Protein AF-A0A2E2XHH8-F1 (afdb_monomer_lite)

pLDDT: mean 89.11, std 12.29, range [41.0, 98.38]

Radius of gyration: 28.77 Å; chains: 1; bounding box: 87×101×45 Å

Sequence (244 aa):
MSAKIARWKFVAASILALFIQGCATPPPPPVTEDQLQTYTLDYIHQAIHADKLSSICMNLSHQNTMSSENLYQQWLNSEWDIVIGADSYYRASLSDKTLSFDGQLLAMDALRLYADEIEKANAKYSYLARVKTSPERICLRKMEELLSHTPSNPEIREKLRQQATRHVEPPAKGARIPSLAGNFTINAVSGRSHYKVEQSARDMACSSPKLITFKNQWPTEVYGAFCDTEHRLISCEWGNCKKL

Foldseek 3Di:
DDDDDDDDDDDDDDPDDPPPPPPPDDPPDDDDPVNLLVLLLVLLLLLLLLLLLLVLQLVQDVVSVVLSVVLSVVLLVVCVLLNLLSLLVVCVVCVVQWDDDPNAIAHLVFLVSSLVSNVVSCVVRVCLNVDPPPSNVVSSVVSCVSSVPRDPDVNSSVNSSVSSVVRPDRDDRSDRPNVNSDDFDWQDPDEPLVVVVVVVLPPDPDNDWDKIWGDDDPQWTWIWTDDPVDIWIWIHGNNRIDTD

Structure (mmCIF, N/CA/C/O backbone):
data_AF-A0A2E2XHH8-F1
#
_entry.id   AF-A0A2E2XHH8-F1
#
loop_
_atom_site.group_PDB
_atom_site.id
_atom_site.type_symbol
_atom_site.label_atom_id
_atom_site.label_alt_id
_atom_site.label_comp_id
_atom_site.label_asym_id
_atom_site.label_entity_id
_atom_site.label_seq_id
_atom_site.pdbx_PDB_ins_code
_atom_site.Cartn_x
_atom_site.Cartn_y
_atom_site.Cartn_z
_atom_site.occupancy
_atom_site.B_iso_or_equiv
_atom_site.auth_seq_id
_atom_site.auth_comp_id
_atom_site.auth_asym_id
_atom_site.auth_atom_id
_atom_site.pdbx_PDB_model_num
ATOM 1 N N . MET A 1 1 ? 60.485 77.002 -22.197 1.00 43.81 1 MET A N 1
ATOM 2 C CA . MET A 1 1 ? 59.517 77.854 -22.925 1.00 43.81 1 MET A CA 1
ATOM 3 C C . MET A 1 1 ? 58.457 76.969 -23.556 1.00 43.81 1 MET A C 1
ATOM 5 O O . MET A 1 1 ? 58.782 75.862 -23.957 1.00 43.81 1 MET A O 1
ATOM 9 N N . SER A 1 2 ? 57.239 77.500 -23.649 1.00 41.00 2 SER A N 1
ATOM 10 C CA . SER A 1 2 ? 56.038 76.938 -24.287 1.00 41.00 2 SER A CA 1
ATOM 11 C C . SER A 1 2 ? 55.198 75.950 -23.478 1.00 41.00 2 SER A C 1
ATOM 13 O O . SER A 1 2 ? 55.376 74.737 -23.492 1.00 41.00 2 SER A O 1
ATOM 15 N N . ALA A 1 3 ? 54.202 76.559 -22.835 1.00 46.97 3 ALA A N 1
ATOM 16 C CA . ALA A 1 3 ? 52.950 75.976 -22.392 1.00 46.97 3 ALA A CA 1
ATOM 17 C C . ALA A 1 3 ? 52.132 75.405 -23.567 1.00 46.97 3 ALA A C 1
ATOM 19 O O . ALA A 1 3 ? 52.156 75.952 -24.671 1.00 46.97 3 ALA A O 1
ATOM 20 N N . LYS A 1 4 ? 51.296 74.399 -23.282 1.00 47.97 4 LYS A N 1
ATOM 21 C CA . LYS A 1 4 ? 50.023 74.202 -23.986 1.00 47.97 4 LYS A CA 1
ATOM 22 C C . LYS A 1 4 ? 48.900 73.926 -22.992 1.00 47.97 4 LYS A C 1
ATOM 24 O O . LYS A 1 4 ? 48.936 72.996 -22.197 1.00 47.97 4 LYS A O 1
ATOM 29 N N . ILE A 1 5 ? 47.925 74.816 -23.083 1.00 57.19 5 ILE A N 1
ATOM 30 C CA . ILE A 1 5 ? 46.583 74.800 -22.515 1.00 57.19 5 ILE A CA 1
ATOM 31 C C . ILE A 1 5 ? 45.784 73.657 -23.149 1.00 57.19 5 ILE A C 1
ATOM 33 O O . ILE A 1 5 ? 45.840 73.510 -24.366 1.00 57.19 5 ILE A O 1
ATOM 37 N N . ALA A 1 6 ? 44.956 72.958 -22.369 1.00 52.00 6 ALA A N 1
ATOM 38 C CA . ALA A 1 6 ? 43.621 72.546 -22.818 1.00 52.00 6 ALA A CA 1
ATOM 39 C C . ALA A 1 6 ? 42.755 72.103 -21.629 1.00 52.00 6 ALA A C 1
ATOM 41 O O . ALA A 1 6 ? 42.874 70.998 -21.108 1.00 52.00 6 ALA A O 1
ATOM 42 N N . ARG A 1 7 ? 41.848 72.999 -21.228 1.00 53.03 7 ARG A N 1
ATOM 43 C CA . ARG A 1 7 ? 40.594 72.667 -20.539 1.00 53.03 7 ARG A CA 1
ATOM 44 C C . ARG A 1 7 ? 39.848 71.603 -21.356 1.00 53.03 7 ARG A C 1
ATOM 46 O O . ARG A 1 7 ? 39.764 71.792 -22.563 1.00 53.03 7 ARG A O 1
ATOM 53 N N . TRP A 1 8 ? 39.192 70.630 -20.715 1.00 49.31 8 TRP A N 1
ATOM 54 C CA . TRP A 1 8 ? 37.780 70.297 -20.980 1.00 49.31 8 TRP A CA 1
ATOM 55 C C . TRP A 1 8 ? 37.216 69.228 -20.023 1.00 49.31 8 TRP A C 1
ATOM 57 O O . TRP A 1 8 ? 37.702 68.111 -19.948 1.00 49.31 8 TRP A O 1
ATOM 67 N N . LYS A 1 9 ? 36.112 69.631 -19.380 1.00 46.34 9 LYS A N 1
ATOM 68 C CA . LYS A 1 9 ? 34.881 68.872 -19.106 1.00 46.34 9 LYS A CA 1
ATOM 69 C C . LYS A 1 9 ? 34.910 67.735 -18.075 1.00 46.34 9 LYS A C 1
ATOM 71 O O . LYS A 1 9 ? 35.113 66.565 -18.365 1.00 46.34 9 LYS A O 1
ATOM 76 N N . PHE A 1 10 ? 34.529 68.162 -16.871 1.00 53.44 10 PHE A N 1
ATOM 77 C CA . PHE A 1 10 ? 33.611 67.487 -15.955 1.00 53.44 10 PHE A CA 1
ATOM 78 C C . PHE A 1 10 ? 32.491 66.674 -16.640 1.00 53.44 10 PHE A C 1
ATOM 80 O O . PHE A 1 10 ? 31.991 67.054 -17.698 1.00 53.44 10 PHE A O 1
ATOM 87 N N . VAL A 1 11 ? 32.004 65.694 -15.868 1.00 53.88 11 VAL A N 1
ATOM 88 C CA . VAL A 1 11 ? 30.738 64.941 -15.980 1.00 53.88 11 VAL A CA 1
ATOM 89 C C . VAL A 1 11 ? 30.786 63.685 -16.859 1.00 53.88 11 VAL A C 1
ATOM 91 O O . VAL A 1 11 ? 30.415 63.733 -18.022 1.00 53.88 11 VAL A O 1
ATOM 94 N N . ALA A 1 12 ? 31.155 62.543 -16.266 1.00 52.97 12 ALA A N 1
ATOM 95 C CA . ALA A 1 12 ? 30.628 61.211 -16.618 1.00 52.97 12 ALA A CA 1
ATOM 96 C C . ALA A 1 12 ? 31.210 60.141 -15.672 1.00 52.97 12 ALA A C 1
ATOM 98 O O . ALA A 1 12 ? 32.019 59.317 -16.081 1.00 52.97 12 ALA A O 1
ATOM 99 N N . ALA A 1 13 ? 30.856 60.155 -14.385 1.00 52.19 13 ALA A N 1
ATOM 100 C CA . ALA A 1 13 ? 31.302 59.099 -13.468 1.00 52.19 13 ALA A CA 1
ATOM 101 C C . ALA A 1 13 ? 30.276 58.824 -12.359 1.00 52.19 13 ALA A C 1
ATOM 103 O O . ALA A 1 13 ? 30.602 58.959 -11.188 1.00 52.19 13 ALA A O 1
ATOM 104 N N . SER A 1 14 ? 29.013 58.512 -12.688 1.00 56.47 14 SER A N 1
ATOM 105 C CA . SER A 1 14 ? 28.019 58.122 -11.657 1.00 56.47 14 SER A CA 1
ATOM 106 C C . SER A 1 14 ? 26.821 57.289 -12.156 1.00 56.47 14 SER A C 1
ATOM 108 O O . SER A 1 14 ? 25.796 57.255 -11.488 1.00 56.47 14 SER A O 1
ATOM 110 N N . ILE A 1 15 ? 26.898 56.593 -13.298 1.00 56.41 15 ILE A N 1
ATOM 111 C CA . ILE A 1 15 ? 25.777 55.759 -13.787 1.00 56.41 15 ILE A CA 1
ATOM 112 C C . ILE A 1 15 ? 26.283 54.352 -14.128 1.00 56.41 15 ILE A C 1
ATOM 114 O O . ILE A 1 15 ? 26.346 53.975 -15.290 1.00 56.41 15 ILE A O 1
ATOM 118 N N . LEU A 1 16 ? 26.714 53.575 -13.129 1.00 54.50 16 LEU A N 1
ATOM 119 C CA . LEU A 1 16 ? 26.981 52.138 -13.327 1.00 54.50 16 LEU A CA 1
ATOM 120 C C . LEU A 1 16 ? 26.769 51.287 -12.058 1.00 54.50 16 LEU A C 1
ATOM 122 O O . LEU A 1 16 ? 27.390 50.243 -11.906 1.00 54.50 16 LEU A O 1
ATOM 126 N N . ALA A 1 17 ? 25.907 51.728 -11.133 1.00 59.12 17 ALA A N 1
ATOM 127 C CA . ALA A 1 17 ? 25.674 51.041 -9.852 1.00 59.12 17 ALA A CA 1
ATOM 128 C C . ALA A 1 17 ? 24.196 50.694 -9.564 1.00 59.12 17 ALA A C 1
ATOM 130 O O . ALA A 1 17 ? 23.874 50.293 -8.452 1.00 59.12 17 ALA A O 1
ATOM 131 N N . LEU A 1 18 ? 23.284 50.830 -10.538 1.00 57.75 18 LEU A N 1
ATOM 132 C CA . LEU A 1 18 ? 21.832 50.670 -10.316 1.00 57.75 18 LEU A CA 1
ATOM 133 C C . LEU A 1 18 ? 21.198 49.414 -10.943 1.00 57.75 18 LEU A C 1
ATOM 135 O O . LEU A 1 18 ? 19.984 49.262 -10.878 1.00 57.75 18 LEU A O 1
ATOM 139 N N . PHE A 1 19 ? 21.986 48.481 -11.490 1.00 59.44 19 PHE A N 1
ATOM 140 C CA . PHE A 1 19 ? 21.460 47.269 -12.147 1.00 59.44 19 PHE A CA 1
ATOM 141 C C . PHE A 1 19 ? 21.848 45.949 -11.465 1.00 59.44 19 PHE A C 1
ATOM 143 O O . PHE A 1 19 ? 21.937 44.916 -12.119 1.00 59.44 19 PHE A O 1
ATOM 150 N N . ILE A 1 20 ? 22.027 45.955 -10.141 1.00 63.94 20 ILE A N 1
ATOM 151 C CA . ILE A 1 20 ? 21.995 44.719 -9.339 1.00 63.94 20 ILE A CA 1
ATOM 152 C C . ILE A 1 20 ? 20.727 44.730 -8.478 1.00 63.94 20 ILE A C 1
ATOM 154 O O . ILE A 1 20 ? 20.767 44.589 -7.261 1.00 63.94 20 ILE A O 1
ATOM 158 N N . GLN A 1 21 ? 19.567 44.924 -9.111 1.00 63.66 21 GLN A N 1
ATOM 159 C CA . GLN A 1 21 ? 18.326 44.405 -8.542 1.00 63.66 21 GLN A CA 1
ATOM 160 C C . GLN A 1 21 ? 18.300 42.916 -8.874 1.00 63.66 21 GLN A C 1
ATOM 162 O O . GLN A 1 21 ? 17.737 42.497 -9.881 1.00 63.66 21 GLN A O 1
ATOM 167 N N . GLY A 1 22 ? 19.008 42.122 -8.065 1.00 65.19 22 GLY A N 1
ATOM 168 C CA . GLY A 1 22 ? 18.843 40.676 -8.095 1.00 65.19 22 GLY A CA 1
ATOM 169 C C . GLY A 1 22 ? 17.364 40.384 -7.883 1.00 65.19 22 GLY A C 1
ATOM 170 O O . GLY A 1 22 ? 16.776 40.885 -6.925 1.00 65.19 22 GLY A O 1
ATOM 171 N N . CYS A 1 23 ? 16.751 39.645 -8.805 1.00 74.69 23 CYS A N 1
ATOM 172 C CA . CYS A 1 23 ? 15.386 39.173 -8.651 1.00 74.69 23 CYS A CA 1
ATOM 173 C C . CYS A 1 23 ? 15.325 38.322 -7.379 1.00 74.69 23 CYS A C 1
ATOM 175 O O . CYS A 1 23 ? 15.637 37.134 -7.406 1.00 74.69 23 CYS A O 1
ATOM 177 N N . ALA A 1 24 ? 14.959 38.935 -6.254 1.00 72.94 24 ALA A N 1
ATOM 178 C CA . ALA A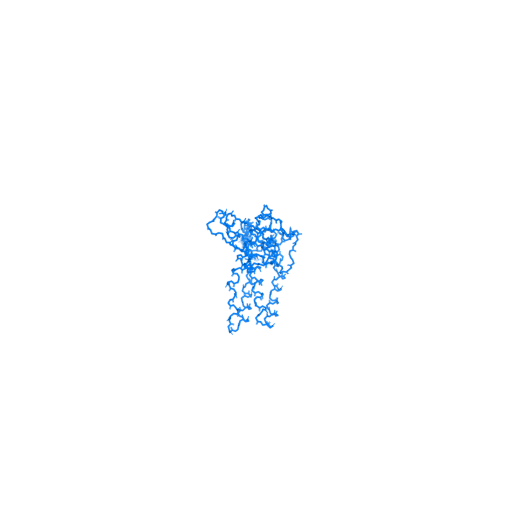 1 24 ? 14.543 38.217 -5.067 1.00 72.94 24 ALA A CA 1
ATOM 179 C C . ALA A 1 24 ? 13.200 37.582 -5.421 1.00 72.94 24 ALA A C 1
ATOM 181 O O . ALA A 1 24 ? 12.143 38.193 -5.276 1.00 72.94 24 ALA A O 1
ATOM 182 N N . THR A 1 25 ? 13.250 36.381 -5.996 1.00 75.94 25 THR A N 1
ATOM 183 C CA . THR A 1 25 ? 12.056 35.561 -6.154 1.00 75.94 25 THR A CA 1
ATOM 184 C C . THR A 1 25 ? 11.473 35.361 -4.759 1.00 75.94 25 THR A C 1
ATOM 186 O O . THR A 1 25 ? 12.218 34.929 -3.871 1.00 75.94 25 THR A O 1
ATOM 189 N N . PRO A 1 26 ? 10.195 35.711 -4.530 1.00 74.00 26 PRO A N 1
ATOM 190 C CA . PRO A 1 26 ? 9.570 35.484 -3.237 1.00 74.00 26 PRO A CA 1
ATOM 191 C C . PRO A 1 26 ? 9.720 34.002 -2.868 1.00 74.00 26 PRO A C 1
ATOM 193 O O . PRO A 1 26 ? 9.673 33.153 -3.768 1.00 74.00 26 PRO A O 1
ATOM 196 N N . PRO A 1 27 ? 9.950 33.681 -1.581 1.00 77.31 27 PRO A N 1
ATOM 197 C CA . PRO A 1 27 ? 10.051 32.292 -1.164 1.00 77.31 27 PRO A CA 1
ATOM 198 C C . PRO A 1 27 ? 8.777 31.548 -1.593 1.00 77.31 27 PRO A C 1
ATOM 200 O O . PRO A 1 27 ? 7.693 32.145 -1.578 1.00 77.31 27 PRO A O 1
ATOM 203 N N . PRO A 1 28 ? 8.894 30.277 -2.014 1.00 77.25 28 PRO A N 1
ATOM 204 C CA . PRO A 1 28 ? 7.730 29.491 -2.390 1.00 77.25 28 PRO A CA 1
ATOM 205 C C . PRO A 1 28 ? 6.720 29.457 -1.230 1.00 77.25 28 PRO A C 1
ATOM 207 O O . PRO A 1 28 ? 7.123 29.527 -0.063 1.00 77.25 28 PRO A O 1
ATOM 210 N N . PRO A 1 29 ? 5.411 29.384 -1.529 1.00 82.12 29 PRO A N 1
ATOM 211 C CA . PRO A 1 29 ? 4.401 29.268 -0.487 1.00 82.12 29 PRO A CA 1
ATOM 212 C C . PRO A 1 29 ? 4.659 28.004 0.350 1.00 82.12 29 PRO A C 1
ATOM 214 O O . PRO A 1 29 ? 5.083 26.991 -0.211 1.00 82.12 29 PRO A O 1
ATOM 217 N N . PRO A 1 30 ? 4.394 28.042 1.667 1.00 87.00 30 PRO A N 1
ATOM 218 C CA . PRO A 1 30 ? 4.626 26.896 2.535 1.00 87.00 30 PRO A CA 1
ATOM 219 C C . PRO A 1 30 ? 3.736 25.7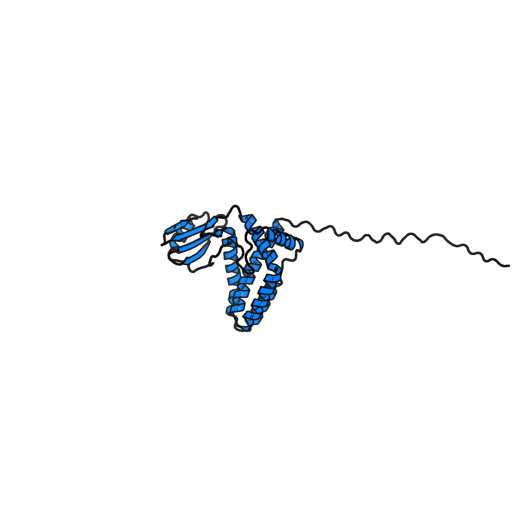17 2.133 1.00 87.00 30 PRO A C 1
ATOM 221 O O . PRO A 1 30 ? 2.583 25.902 1.735 1.00 87.00 30 PRO A O 1
ATOM 224 N N . VAL A 1 31 ? 4.249 24.497 2.299 1.00 88.69 31 VAL A N 1
ATOM 225 C CA . VAL A 1 31 ? 3.460 23.275 2.080 1.00 88.69 31 VAL A CA 1
ATOM 226 C C . VAL A 1 31 ? 2.279 23.218 3.048 1.00 88.69 31 VAL A C 1
ATOM 228 O O . VAL A 1 31 ? 2.475 23.234 4.268 1.00 88.69 31 VAL A O 1
ATOM 231 N N . THR A 1 32 ? 1.079 23.084 2.485 1.00 92.75 32 THR A N 1
ATOM 232 C CA . THR A 1 32 ? -0.191 22.901 3.207 1.00 92.75 32 THR A CA 1
ATOM 233 C C . THR A 1 32 ? -0.386 21.457 3.682 1.00 92.75 32 THR A C 1
ATOM 235 O O . THR A 1 32 ? 0.215 20.530 3.135 1.00 92.75 32 THR A O 1
ATOM 238 N N . GLU A 1 33 ? -1.255 21.248 4.675 1.00 92.94 33 GLU A N 1
ATOM 239 C CA . GLU A 1 33 ? -1.613 19.898 5.144 1.00 92.94 33 GLU A CA 1
ATOM 240 C C . GLU A 1 33 ? -2.295 19.067 4.047 1.00 92.94 33 GLU A C 1
ATOM 242 O O . GLU A 1 33 ? -1.953 17.904 3.868 1.00 92.94 33 GLU A O 1
ATOM 247 N N . ASP A 1 34 ? -3.166 19.666 3.228 1.00 93.62 34 ASP A N 1
ATOM 248 C CA . ASP A 1 34 ? -3.826 18.962 2.117 1.00 93.62 34 ASP A CA 1
ATOM 249 C C . ASP A 1 34 ? -2.817 18.449 1.078 1.00 93.62 34 ASP A C 1
ATOM 251 O O . ASP A 1 34 ? -2.933 17.331 0.563 1.00 93.62 34 ASP A O 1
ATOM 255 N N . GLN A 1 35 ? -1.782 19.245 0.785 1.00 93.69 35 GLN A N 1
ATOM 256 C CA . GLN A 1 35 ? -0.677 18.810 -0.068 1.00 93.69 35 GLN A CA 1
ATOM 257 C C . GLN A 1 35 ? 0.101 17.663 0.581 1.00 93.69 35 GLN A C 1
ATOM 259 O O . GLN A 1 35 ? 0.413 16.686 -0.096 1.00 93.69 35 GLN A O 1
ATOM 264 N N . LEU A 1 36 ? 0.393 17.747 1.880 1.00 94.44 36 LEU A N 1
ATOM 265 C CA . LEU A 1 36 ? 1.115 16.696 2.595 1.00 94.44 36 LEU A CA 1
ATOM 266 C C . LEU A 1 36 ? 0.322 15.380 2.633 1.00 94.44 36 LEU A C 1
ATOM 268 O O . LEU A 1 36 ? 0.890 14.318 2.372 1.00 94.44 36 LEU A O 1
ATOM 272 N N . GLN A 1 37 ? -0.988 15.447 2.870 1.00 95.50 37 GLN A N 1
ATOM 273 C CA . GLN A 1 37 ? -1.900 14.304 2.826 1.00 95.50 37 GLN A CA 1
ATOM 274 C C . GLN A 1 37 ? -1.969 13.686 1.423 1.00 95.50 37 GLN A C 1
ATOM 276 O O . GLN A 1 37 ? -1.895 12.465 1.285 1.00 95.50 37 GLN A O 1
ATOM 281 N N . THR A 1 38 ? -2.072 14.509 0.375 1.00 95.19 38 THR A N 1
ATOM 282 C CA . THR A 1 38 ? -2.107 14.026 -1.017 1.00 95.19 38 THR A CA 1
ATOM 283 C C . THR A 1 38 ? -0.833 13.255 -1.355 1.00 95.19 38 THR A C 1
ATOM 285 O O . THR A 1 38 ? -0.892 12.108 -1.789 1.00 95.19 38 THR A O 1
ATOM 288 N N . TYR A 1 39 ? 0.329 13.842 -1.063 1.00 95.12 39 TYR A N 1
ATOM 289 C CA . TYR A 1 39 ? 1.618 13.206 -1.334 1.00 95.12 39 TYR A CA 1
ATOM 290 C C . TYR A 1 39 ? 1.837 11.958 -0.474 1.00 95.12 39 TYR A C 1
ATOM 292 O O . TYR A 1 39 ? 2.435 10.992 -0.938 1.00 95.12 39 TYR A O 1
ATOM 300 N N . THR A 1 40 ? 1.337 11.953 0.764 1.00 96.50 40 THR A N 1
ATOM 301 C CA . THR A 1 40 ? 1.350 10.766 1.627 1.00 96.50 40 THR A CA 1
ATOM 302 C C . THR A 1 40 ? 0.654 9.591 0.944 1.00 96.50 40 THR A C 1
ATOM 304 O O . THR A 1 40 ? 1.231 8.509 0.840 1.00 96.50 40 THR A O 1
ATOM 307 N N . LEU A 1 41 ? -0.561 9.806 0.430 1.00 96.94 41 LEU A N 1
ATOM 308 C CA . LEU A 1 41 ? -1.300 8.766 -0.283 1.00 96.94 41 LEU A CA 1
ATOM 309 C C . LEU A 1 41 ? -0.599 8.360 -1.583 1.00 96.94 41 LEU A C 1
ATOM 311 O O . LEU A 1 41 ? -0.522 7.168 -1.864 1.00 96.94 41 LEU A O 1
ATOM 315 N N . ASP A 1 42 ? -0.017 9.303 -2.326 1.00 95.56 42 ASP A N 1
ATOM 316 C CA . ASP A 1 42 ? 0.734 8.992 -3.548 1.00 95.56 42 ASP A CA 1
ATOM 317 C C . ASP A 1 42 ? 1.928 8.060 -3.280 1.00 95.56 42 ASP A C 1
ATOM 319 O O . ASP A 1 42 ? 2.103 7.078 -4.003 1.00 95.56 42 ASP A O 1
ATOM 323 N N . TYR A 1 43 ? 2.711 8.296 -2.219 1.00 96.38 43 TYR A N 1
ATOM 324 C CA . TYR A 1 43 ? 3.818 7.404 -1.843 1.00 96.38 43 TYR A CA 1
ATOM 325 C C . TYR A 1 43 ? 3.328 6.031 -1.368 1.00 96.38 43 TYR A C 1
ATOM 327 O O . TYR A 1 43 ? 3.936 5.016 -1.716 1.00 96.38 43 TYR A O 1
ATOM 335 N N . ILE A 1 44 ? 2.218 5.971 -0.622 1.00 97.44 44 ILE A N 1
ATOM 336 C CA . ILE A 1 44 ? 1.605 4.697 -0.214 1.00 97.44 44 ILE A CA 1
ATOM 337 C C . ILE A 1 44 ? 1.140 3.914 -1.451 1.00 97.44 44 ILE A C 1
ATOM 339 O O . ILE A 1 44 ? 1.479 2.740 -1.601 1.00 97.44 44 ILE A O 1
ATOM 343 N N . HIS A 1 45 ? 0.423 4.559 -2.375 1.00 97.12 45 HIS A N 1
ATOM 344 C CA . HIS A 1 45 ? -0.011 3.947 -3.631 1.00 97.12 45 HIS A CA 1
ATOM 345 C C . HIS A 1 45 ? 1.189 3.463 -4.451 1.00 97.12 45 HIS A C 1
ATOM 347 O O . HIS A 1 45 ? 1.212 2.319 -4.905 1.00 97.12 45 HIS A O 1
ATOM 353 N N . GLN A 1 46 ? 2.214 4.302 -4.619 1.00 96.06 46 GLN A N 1
ATOM 354 C CA . GLN A 1 46 ? 3.413 3.941 -5.368 1.00 96.06 46 GLN A CA 1
ATOM 355 C C . GLN A 1 46 ? 4.111 2.726 -4.757 1.00 96.06 46 GLN A C 1
ATOM 357 O O . GLN A 1 46 ? 4.456 1.814 -5.505 1.00 96.06 46 GLN A O 1
ATOM 362 N N . ALA A 1 47 ? 4.261 2.667 -3.430 1.00 96.94 47 ALA A N 1
ATOM 363 C CA . ALA A 1 47 ? 4.869 1.529 -2.745 1.00 96.94 47 ALA A CA 1
ATOM 364 C C . ALA A 1 47 ? 4.090 0.227 -2.987 1.00 96.94 47 ALA A C 1
ATOM 366 O O . ALA A 1 47 ? 4.684 -0.786 -3.355 1.00 96.94 47 ALA A O 1
ATOM 367 N N . ILE A 1 48 ? 2.757 0.265 -2.871 1.00 97.25 48 ILE A N 1
ATOM 368 C CA . ILE A 1 48 ? 1.888 -0.896 -3.125 1.00 97.25 48 ILE A CA 1
ATOM 369 C C . ILE A 1 48 ? 2.011 -1.368 -4.583 1.00 97.25 48 ILE A C 1
ATOM 371 O O . ILE A 1 48 ? 2.126 -2.565 -4.859 1.00 97.25 48 ILE A O 1
ATOM 375 N N . HIS A 1 49 ? 2.001 -0.435 -5.539 1.00 97.50 49 HIS A N 1
ATOM 376 C CA . HIS A 1 49 ? 2.125 -0.765 -6.962 1.00 97.50 49 HIS A CA 1
ATOM 377 C C . HIS A 1 49 ? 3.531 -1.253 -7.321 1.00 97.50 49 HIS A C 1
ATOM 379 O O . HIS A 1 49 ? 3.648 -2.135 -8.172 1.00 97.50 49 HIS A O 1
ATOM 385 N N . ALA A 1 50 ? 4.573 -0.702 -6.695 1.00 96.56 50 ALA A N 1
ATOM 386 C CA . ALA A 1 50 ? 5.964 -1.087 -6.908 1.00 96.56 50 ALA A CA 1
ATOM 387 C C . ALA A 1 50 ? 6.209 -2.520 -6.438 1.00 96.56 50 ALA A C 1
ATOM 389 O O . ALA A 1 50 ? 6.715 -3.323 -7.220 1.00 96.56 50 ALA A O 1
ATOM 390 N N . ASP A 1 51 ? 5.761 -2.857 -5.227 1.00 96.12 51 ASP A N 1
ATOM 391 C CA . ASP A 1 51 ? 5.812 -4.216 -4.681 1.00 96.12 51 ASP A CA 1
ATOM 392 C C . ASP A 1 51 ? 5.060 -5.215 -5.574 1.00 96.12 51 ASP A C 1
ATOM 394 O O . ASP A 1 51 ? 5.584 -6.255 -5.984 1.00 96.12 51 ASP A O 1
ATOM 398 N N . LYS A 1 52 ? 3.831 -4.870 -5.982 1.00 96.12 52 LYS A N 1
ATOM 399 C CA . LYS A 1 52 ? 3.034 -5.753 -6.838 1.00 96.12 52 LYS A CA 1
ATOM 400 C C . LYS A 1 52 ? 3.681 -5.981 -8.204 1.00 96.12 52 LYS A C 1
ATOM 402 O O . LYS A 1 52 ? 3.679 -7.112 -8.703 1.00 96.12 52 LYS A O 1
ATOM 407 N N . LEU A 1 53 ? 4.176 -4.919 -8.836 1.00 95.94 53 LEU A N 1
ATOM 408 C CA . LEU A 1 53 ? 4.800 -4.998 -10.152 1.00 95.94 53 LEU A CA 1
ATOM 409 C C . LEU A 1 53 ? 6.121 -5.766 -10.087 1.00 95.94 53 LEU A C 1
ATOM 411 O O . LEU A 1 53 ? 6.331 -6.642 -10.926 1.00 95.94 53 LEU A O 1
ATOM 415 N N . SER A 1 54 ? 6.964 -5.494 -9.086 1.00 95.44 54 SER A N 1
ATOM 416 C CA . SER A 1 54 ? 8.238 -6.190 -8.893 1.00 95.44 54 SER A CA 1
ATOM 417 C C . SER A 1 54 ? 8.011 -7.693 -8.702 1.00 95.44 54 SER A C 1
ATOM 419 O O . SER A 1 54 ? 8.611 -8.493 -9.419 1.00 95.44 54 SER A O 1
ATOM 421 N N . SER A 1 55 ? 7.036 -8.081 -7.873 1.00 94.19 55 SER A N 1
ATOM 422 C CA . SER A 1 55 ? 6.645 -9.479 -7.662 1.00 94.19 55 SER A CA 1
ATOM 423 C C . SER A 1 55 ? 6.200 -10.175 -8.955 1.00 94.19 55 SER A C 1
ATOM 425 O O . SER A 1 55 ? 6.622 -11.298 -9.238 1.00 94.19 55 SER A O 1
ATOM 427 N N . ILE A 1 56 ? 5.376 -9.527 -9.788 1.00 93.75 56 ILE A N 1
ATOM 428 C CA . ILE A 1 56 ? 4.975 -10.095 -11.090 1.00 93.75 56 ILE A CA 1
ATOM 429 C C . ILE A 1 56 ? 6.200 -10.268 -11.990 1.00 93.75 56 ILE A C 1
ATOM 431 O O . ILE A 1 56 ? 6.395 -11.328 -12.580 1.00 93.75 56 ILE A O 1
ATOM 435 N N . CYS A 1 57 ? 7.021 -9.228 -12.078 1.00 94.25 57 CYS A N 1
ATOM 436 C CA . CYS A 1 57 ? 8.204 -9.160 -12.917 1.00 94.25 57 CYS A CA 1
ATOM 437 C C . CYS A 1 57 ? 9.251 -10.232 -12.581 1.00 94.25 57 CYS A C 1
ATOM 439 O O . CYS A 1 57 ? 9.752 -10.915 -13.477 1.00 94.25 57 CYS A O 1
ATOM 441 N N . MET A 1 58 ? 9.525 -10.444 -11.293 1.00 92.94 58 MET A N 1
ATOM 442 C CA . MET A 1 58 ? 10.469 -11.455 -10.812 1.00 92.94 58 MET A CA 1
ATOM 443 C C . MET A 1 58 ? 10.046 -12.885 -11.147 1.00 92.94 58 MET A C 1
ATOM 445 O O . MET A 1 58 ? 10.907 -13.750 -11.288 1.00 92.94 58 MET A O 1
ATOM 449 N N . ASN A 1 59 ? 8.741 -13.121 -11.304 1.00 91.44 59 ASN A N 1
ATOM 450 C CA . ASN A 1 59 ? 8.165 -14.431 -11.600 1.00 91.44 59 ASN A CA 1
ATOM 451 C C . ASN A 1 59 ? 8.081 -14.750 -13.106 1.00 91.44 59 ASN A C 1
ATOM 453 O O . ASN A 1 59 ? 7.617 -15.829 -13.470 1.00 91.44 59 ASN A O 1
ATOM 457 N N . LEU A 1 60 ? 8.510 -13.844 -13.995 1.00 89.19 60 LEU A N 1
ATOM 458 C CA . LEU A 1 60 ? 8.473 -14.075 -15.447 1.00 89.19 60 LEU A CA 1
ATOM 459 C C . LEU A 1 60 ? 9.627 -14.960 -15.946 1.00 89.19 60 LEU A C 1
ATOM 461 O O . LEU A 1 60 ? 9.411 -15.821 -16.796 1.00 89.19 60 LEU A O 1
ATOM 465 N N . SER A 1 61 ? 10.855 -14.730 -15.467 1.00 84.62 61 SER A N 1
ATOM 466 C CA . SER A 1 61 ? 12.055 -15.500 -15.837 1.00 84.62 61 SER A CA 1
ATOM 467 C C . SER A 1 61 ? 13.202 -15.244 -14.856 1.00 84.62 61 SER A C 1
ATOM 469 O O . SER A 1 61 ? 13.213 -14.222 -14.174 1.00 84.62 61 SER A O 1
ATOM 471 N N . HIS A 1 62 ? 14.212 -16.123 -14.836 1.00 80.44 62 HIS A N 1
ATOM 472 C CA . HIS A 1 62 ? 15.386 -15.956 -13.968 1.00 80.44 62 HIS A CA 1
ATOM 473 C C . HIS A 1 62 ? 16.184 -14.673 -14.266 1.00 80.44 62 HIS A C 1
ATOM 475 O O . HIS A 1 62 ? 16.648 -13.997 -13.349 1.00 80.44 62 HIS A O 1
ATOM 481 N N . GLN A 1 63 ? 16.316 -14.302 -15.545 1.00 75.94 63 GLN A N 1
ATOM 482 C CA . GLN A 1 63 ? 16.999 -13.066 -15.936 1.00 75.94 63 GLN A CA 1
ATOM 483 C C . GLN A 1 63 ? 16.219 -11.828 -15.467 1.00 75.94 63 GLN A C 1
ATOM 485 O O . GLN A 1 63 ? 16.820 -10.889 -14.942 1.00 75.94 63 GLN A O 1
ATOM 490 N N . ASN A 1 64 ? 14.884 -11.851 -15.562 1.00 76.56 64 ASN A N 1
ATOM 491 C CA . ASN A 1 64 ? 14.043 -10.785 -15.016 1.00 76.56 64 ASN A CA 1
ATOM 492 C C . ASN A 1 64 ? 14.117 -10.683 -13.505 1.00 76.56 64 ASN A C 1
ATOM 494 O O . ASN A 1 64 ? 14.027 -9.568 -12.998 1.00 76.56 64 ASN A O 1
ATOM 498 N N . THR A 1 65 ? 14.266 -11.804 -12.795 1.00 85.06 65 THR A N 1
ATOM 499 C CA . THR A 1 65 ? 14.401 -11.793 -11.338 1.00 85.06 65 THR A CA 1
ATOM 500 C C . THR A 1 65 ? 15.528 -10.852 -10.927 1.00 85.06 65 THR A C 1
ATOM 502 O O . THR A 1 65 ? 15.282 -9.932 -10.159 1.00 85.06 65 THR A O 1
ATOM 505 N N . MET A 1 66 ? 16.724 -10.984 -11.513 1.00 87.38 66 MET A N 1
ATOM 506 C CA . MET A 1 66 ? 17.868 -10.138 -11.149 1.00 87.38 66 MET A CA 1
ATOM 507 C C . MET A 1 66 ? 17.667 -8.660 -11.510 1.00 87.38 66 MET A C 1
ATOM 509 O O . MET A 1 66 ? 17.930 -7.788 -10.685 1.00 87.38 66 MET A O 1
ATOM 513 N N . SER A 1 67 ? 17.210 -8.356 -12.729 1.00 91.50 67 SER A N 1
ATOM 514 C CA . SER A 1 67 ? 17.038 -6.962 -13.165 1.00 91.50 67 SER A CA 1
ATOM 515 C C . SER A 1 67 ? 15.909 -6.250 -12.416 1.00 91.50 67 SER A C 1
ATOM 517 O O . SER A 1 67 ? 16.079 -5.104 -12.005 1.00 91.50 67 SER A O 1
ATOM 519 N N . SER A 1 68 ? 14.784 -6.933 -12.199 1.00 91.75 68 SER A N 1
ATOM 520 C CA . SER A 1 68 ? 13.625 -6.380 -11.487 1.00 91.75 68 SER A CA 1
ATOM 521 C C . SER A 1 68 ? 13.920 -6.204 -10.001 1.00 91.75 68 SER A C 1
ATOM 523 O O . SER A 1 68 ? 13.586 -5.167 -9.435 1.00 91.75 68 SER A O 1
ATOM 525 N N . GLU A 1 69 ? 14.603 -7.173 -9.383 1.00 93.19 69 GLU A N 1
ATOM 526 C CA . GLU A 1 69 ? 15.094 -7.061 -8.006 1.00 93.19 69 GLU A CA 1
ATOM 527 C C . GLU A 1 69 ? 16.038 -5.876 -7.858 1.00 93.19 69 GLU A C 1
ATOM 529 O O . GLU A 1 69 ? 15.833 -5.044 -6.983 1.00 93.19 69 GLU A O 1
ATOM 534 N N . ASN A 1 70 ? 17.017 -5.730 -8.751 1.00 95.06 70 ASN A N 1
ATOM 535 C CA . ASN A 1 70 ? 17.951 -4.611 -8.686 1.00 95.06 70 ASN A CA 1
ATOM 536 C C . ASN A 1 70 ? 17.236 -3.251 -8.786 1.00 95.06 70 ASN A C 1
ATOM 538 O O . ASN A 1 70 ? 17.499 -2.366 -7.976 1.00 95.06 70 ASN A O 1
ATOM 542 N N . LEU A 1 71 ? 16.302 -3.086 -9.732 1.00 95.62 71 LEU A N 1
ATOM 543 C CA . LEU A 1 71 ? 15.520 -1.849 -9.858 1.00 95.62 71 LEU A CA 1
ATOM 544 C C . LEU A 1 71 ? 14.680 -1.570 -8.604 1.00 95.62 71 LEU A C 1
ATOM 546 O O . LEU A 1 71 ? 14.653 -0.439 -8.119 1.00 95.62 71 LEU A O 1
ATOM 550 N N . TYR A 1 72 ? 14.022 -2.594 -8.058 1.00 96.31 72 TYR A N 1
ATOM 551 C CA . TYR A 1 72 ? 13.209 -2.444 -6.855 1.00 96.31 72 TYR A CA 1
ATOM 552 C C . TYR A 1 72 ? 14.063 -2.098 -5.629 1.00 96.31 72 TYR A C 1
ATOM 554 O O . TYR A 1 72 ? 13.745 -1.153 -4.914 1.00 96.31 72 TYR A O 1
ATOM 562 N N . GLN A 1 73 ? 15.194 -2.779 -5.427 1.00 97.06 73 GLN A N 1
ATOM 563 C CA . GLN A 1 73 ? 16.122 -2.494 -4.330 1.00 97.06 73 GLN A CA 1
ATOM 564 C C . GLN A 1 73 ? 16.745 -1.101 -4.438 1.00 97.06 73 GLN A C 1
ATOM 566 O O . GLN A 1 73 ? 16.906 -0.423 -3.425 1.00 97.06 73 GLN A O 1
ATOM 571 N N . GLN A 1 74 ? 17.074 -0.635 -5.646 1.00 96.38 74 GLN A N 1
ATOM 572 C CA . GLN A 1 74 ? 17.535 0.742 -5.849 1.00 96.38 74 GLN A CA 1
ATOM 573 C C . GLN A 1 74 ? 16.477 1.751 -5.404 1.00 96.38 74 GLN A C 1
ATOM 575 O O . GLN A 1 74 ? 16.801 2.659 -4.641 1.00 96.38 74 GLN A O 1
ATOM 580 N N . TRP A 1 75 ? 15.219 1.544 -5.799 1.00 96.38 75 TRP A N 1
ATOM 581 C CA . TRP A 1 75 ? 14.114 2.401 -5.377 1.00 96.38 75 TRP A CA 1
ATOM 582 C C . TRP A 1 75 ? 13.877 2.353 -3.861 1.00 96.38 75 TRP A C 1
ATOM 584 O O . TRP A 1 75 ? 13.776 3.401 -3.225 1.00 96.38 75 TRP A O 1
ATOM 594 N N . LEU A 1 76 ? 13.883 1.165 -3.242 1.00 96.75 76 LEU A N 1
ATOM 595 C CA . LEU A 1 76 ? 13.806 1.035 -1.780 1.00 96.75 76 LEU A CA 1
ATOM 596 C C . LEU A 1 76 ? 14.963 1.771 -1.090 1.00 96.75 76 LEU A C 1
ATOM 598 O O . LEU A 1 76 ? 14.802 2.349 -0.021 1.00 96.75 76 LEU A O 1
ATOM 602 N N . ASN A 1 77 ? 16.155 1.775 -1.675 1.00 96.62 77 ASN A N 1
ATOM 603 C CA . ASN A 1 77 ? 17.284 2.483 -1.085 1.00 96.62 77 ASN A CA 1
ATOM 604 C C . ASN A 1 77 ? 17.174 4.006 -1.206 1.00 96.62 77 ASN A C 1
ATOM 606 O O . ASN A 1 77 ? 17.687 4.691 -0.323 1.00 96.62 77 ASN A O 1
ATOM 610 N N . SER A 1 78 ? 16.517 4.526 -2.244 1.00 94.69 78 SER A N 1
ATOM 611 C CA . SER A 1 78 ? 16.373 5.968 -2.464 1.00 94.69 78 SER A CA 1
ATOM 612 C C . SER A 1 78 ? 15.114 6.582 -1.850 1.00 94.69 78 SER A C 1
ATOM 614 O O . SER A 1 78 ? 15.134 7.766 -1.526 1.00 94.69 78 SER A O 1
ATOM 616 N N . GLU A 1 79 ? 14.030 5.812 -1.716 1.00 95.75 79 GLU A N 1
ATOM 617 C CA . GLU A 1 79 ? 12.699 6.344 -1.378 1.00 95.75 79 GLU A CA 1
ATOM 618 C C . GLU A 1 79 ? 12.095 5.788 -0.080 1.00 95.75 79 GLU A C 1
ATOM 620 O O . GLU A 1 79 ? 11.085 6.308 0.397 1.00 95.75 79 GLU A O 1
ATOM 625 N N . TRP A 1 80 ? 12.667 4.736 0.521 1.00 96.81 80 TRP A N 1
ATOM 626 C CA . TRP A 1 80 ? 12.007 4.060 1.648 1.00 96.81 80 TRP A CA 1
ATOM 627 C C . TRP A 1 80 ? 11.854 4.925 2.902 1.00 96.81 80 TRP A C 1
ATOM 629 O O . TRP A 1 80 ? 10.885 4.768 3.639 1.00 96.81 80 TRP A O 1
ATOM 639 N N . ASP A 1 81 ? 12.769 5.859 3.146 1.00 97.12 81 ASP A N 1
ATOM 640 C CA . ASP A 1 81 ? 12.655 6.819 4.247 1.00 97.12 81 ASP A CA 1
ATOM 641 C C . ASP A 1 81 ? 11.411 7.711 4.104 1.00 97.12 81 ASP A C 1
ATOM 643 O O . ASP A 1 81 ? 10.695 7.948 5.076 1.00 97.12 81 ASP A O 1
ATOM 647 N N . ILE A 1 82 ? 11.103 8.144 2.882 1.00 96.88 82 ILE A N 1
ATOM 648 C CA . ILE A 1 82 ? 9.903 8.926 2.578 1.00 96.88 82 ILE A CA 1
ATOM 649 C C . ILE A 1 82 ? 8.649 8.059 2.680 1.00 96.88 82 ILE A C 1
ATOM 651 O O . ILE A 1 82 ? 7.642 8.525 3.209 1.00 96.88 82 ILE A O 1
ATOM 655 N N . VAL A 1 83 ? 8.711 6.796 2.246 1.00 97.62 83 VAL A N 1
ATOM 656 C CA . VAL A 1 83 ? 7.601 5.841 2.401 1.00 97.62 83 VAL A CA 1
ATOM 657 C C . VAL A 1 83 ? 7.278 5.600 3.881 1.00 97.62 83 VAL A C 1
ATOM 659 O O . VAL A 1 83 ? 6.108 5.654 4.253 1.00 97.62 83 VAL A O 1
ATOM 662 N N . ILE A 1 84 ? 8.284 5.420 4.748 1.00 98.38 84 ILE A N 1
ATOM 663 C CA . ILE A 1 84 ? 8.075 5.344 6.208 1.00 98.38 84 ILE A CA 1
ATOM 664 C C . ILE A 1 84 ? 7.464 6.651 6.727 1.00 98.38 84 ILE A C 1
ATOM 666 O O . ILE A 1 84 ? 6.580 6.631 7.580 1.00 98.38 84 ILE A O 1
ATOM 670 N N . GLY A 1 85 ? 7.918 7.794 6.214 1.00 98.06 85 GLY A N 1
ATOM 671 C CA . GLY A 1 85 ? 7.357 9.103 6.531 1.00 98.06 85 GLY A CA 1
ATOM 672 C C . GLY A 1 85 ? 5.872 9.233 6.211 1.00 98.06 85 GLY A C 1
ATOM 673 O O . GLY A 1 85 ? 5.091 9.677 7.053 1.00 98.06 85 GLY A O 1
ATOM 674 N N . ALA A 1 86 ? 5.489 8.802 5.011 1.00 98.06 86 ALA A N 1
ATOM 675 C CA . ALA A 1 86 ? 4.108 8.746 4.556 1.00 98.06 86 ALA A CA 1
ATOM 676 C C . ALA A 1 86 ? 3.274 7.800 5.433 1.00 98.06 86 ALA A C 1
ATOM 678 O O . ALA A 1 86 ? 2.214 8.191 5.916 1.00 98.06 86 ALA A O 1
ATOM 679 N N . ASP A 1 87 ? 3.773 6.595 5.719 1.00 98.25 87 ASP A N 1
ATOM 680 C CA . ASP A 1 87 ? 3.084 5.646 6.600 1.00 98.25 87 ASP A CA 1
ATOM 681 C C . ASP A 1 87 ? 2.913 6.197 8.023 1.00 98.25 87 ASP A C 1
ATOM 683 O O . ASP A 1 87 ? 1.836 6.093 8.601 1.00 98.25 87 ASP A O 1
ATOM 687 N N . SER A 1 88 ? 3.936 6.863 8.565 1.00 98.00 88 SER A N 1
ATOM 688 C CA . SER A 1 88 ? 3.900 7.517 9.879 1.00 98.00 88 SER A CA 1
ATOM 689 C C . SER A 1 88 ? 2.829 8.610 9.941 1.00 98.00 88 SER A C 1
ATOM 691 O O . SER A 1 88 ? 2.009 8.633 10.862 1.00 98.00 88 SER A O 1
ATOM 693 N N . TYR A 1 89 ? 2.790 9.488 8.932 1.00 97.81 89 TYR A N 1
ATOM 694 C CA . TYR A 1 89 ? 1.793 10.554 8.835 1.00 97.81 89 TYR A CA 1
ATOM 695 C C . TYR A 1 89 ? 0.375 9.986 8.686 1.00 97.81 89 TYR A C 1
ATOM 697 O O . TYR A 1 89 ? -0.535 10.366 9.425 1.00 97.81 89 TYR A O 1
ATOM 705 N N . TYR A 1 90 ? 0.196 9.009 7.793 1.00 97.69 90 TYR A N 1
ATOM 706 C CA . TYR A 1 90 ? -1.087 8.345 7.589 1.00 97.69 90 TYR A CA 1
ATOM 707 C C . TYR A 1 90 ? -1.560 7.619 8.852 1.00 97.69 90 TYR A C 1
ATOM 709 O O . TYR A 1 90 ? -2.706 7.778 9.271 1.00 97.69 90 TYR A O 1
ATOM 717 N N . ARG A 1 91 ? -0.667 6.896 9.533 1.00 96.69 91 ARG A N 1
ATOM 718 C CA . ARG A 1 91 ? -0.941 6.246 10.818 1.00 96.69 91 ARG A CA 1
ATOM 719 C C . ARG A 1 91 ? -1.392 7.248 11.878 1.00 96.69 91 ARG A C 1
ATOM 721 O O . ARG A 1 91 ? -2.353 6.970 12.592 1.00 96.69 91 ARG A O 1
ATOM 728 N N . ALA A 1 92 ? -0.734 8.402 11.981 1.00 96.12 92 ALA A N 1
ATOM 729 C CA . ALA A 1 92 ? -1.127 9.447 12.923 1.00 96.12 92 ALA A CA 1
ATOM 730 C C . ALA A 1 92 ? -2.552 9.960 12.643 1.00 96.12 92 ALA A C 1
ATOM 732 O O . ALA A 1 92 ? -3.334 10.122 13.584 1.00 96.12 92 ALA A O 1
ATOM 733 N N . SER A 1 93 ? -2.915 10.114 11.363 1.00 96.06 93 SER A N 1
ATOM 734 C CA . SER A 1 93 ? -4.260 10.537 10.933 1.00 96.06 93 SER A CA 1
ATOM 735 C C . SER A 1 93 ? -5.377 9.533 11.255 1.00 96.06 93 SER A C 1
ATOM 737 O O . SER A 1 93 ? -6.550 9.895 11.229 1.00 96.06 93 SER A O 1
ATOM 739 N N . LEU A 1 94 ? -5.020 8.284 11.573 1.00 96.19 94 LEU A N 1
ATOM 740 C CA . LEU A 1 94 ? -5.952 7.201 11.899 1.00 96.19 94 LEU A CA 1
ATOM 741 C C . LEU A 1 94 ? -5.909 6.791 13.375 1.00 96.19 94 LEU A C 1
ATOM 743 O O . LEU A 1 94 ? -6.529 5.797 13.744 1.00 96.19 94 LEU A O 1
ATOM 747 N N . SER A 1 95 ? -5.159 7.502 14.219 1.00 91.62 95 SER A N 1
ATOM 748 C CA . SER A 1 95 ? -4.871 7.070 15.594 1.00 91.62 95 SER A CA 1
ATOM 749 C C . SER A 1 95 ? -6.122 6.833 16.455 1.00 91.62 95 SER A C 1
ATOM 751 O O . SER A 1 95 ? -6.136 5.898 17.256 1.00 91.62 95 SER A O 1
ATOM 753 N N . ASP A 1 96 ? -7.190 7.600 16.240 1.00 94.25 96 ASP A N 1
ATOM 754 C CA . ASP A 1 96 ? -8.491 7.493 16.914 1.00 94.25 96 ASP A CA 1
ATOM 755 C C . ASP A 1 96 ? -9.422 6.413 16.327 1.00 94.25 96 ASP A C 1
ATOM 757 O O . ASP A 1 96 ? -10.452 6.095 16.918 1.00 94.25 96 ASP A O 1
ATOM 761 N N . LYS A 1 97 ? -9.053 5.816 15.188 1.00 94.00 97 LYS A N 1
ATOM 762 C CA . LYS A 1 97 ? -9.839 4.815 14.440 1.00 94.00 97 LYS A CA 1
ATOM 763 C C . LYS A 1 97 ? -9.157 3.449 14.392 1.00 94.00 97 LYS A C 1
ATOM 765 O O . LYS A 1 97 ? -9.332 2.680 13.442 1.00 94.00 97 LYS A O 1
ATOM 770 N N . THR A 1 98 ? -8.339 3.159 15.398 1.00 95.12 98 THR A N 1
ATOM 771 C CA . THR A 1 98 ? -7.601 1.900 15.483 1.00 95.12 98 THR A CA 1
ATOM 772 C C . THR A 1 98 ? -8.309 0.872 16.358 1.00 95.12 98 THR A C 1
ATOM 774 O O . THR A 1 98 ? -9.009 1.208 17.311 1.00 95.12 98 THR A O 1
ATOM 777 N N . LEU A 1 99 ? -8.105 -0.405 16.043 1.00 94.56 99 LEU A N 1
ATOM 778 C CA . LEU A 1 99 ? -8.559 -1.540 16.840 1.00 94.56 99 LEU A CA 1
ATOM 779 C C . LEU A 1 99 ? -7.417 -2.538 17.032 1.00 94.56 99 LEU A C 1
ATOM 781 O O . LEU A 1 99 ? -6.534 -2.657 16.181 1.00 94.56 99 LEU A O 1
ATOM 785 N N . SER A 1 100 ? -7.434 -3.270 18.145 1.00 94.19 100 SER A N 1
ATOM 786 C CA . SER A 1 100 ? -6.491 -4.365 18.376 1.00 94.19 100 SER A CA 1
ATOM 787 C C . SER A 1 100 ? -7.114 -5.696 17.968 1.00 94.19 100 SER A C 1
ATOM 789 O O . SER A 1 100 ? -8.205 -6.044 18.420 1.00 94.19 100 SER A O 1
ATOM 791 N N . PHE A 1 101 ? -6.422 -6.451 17.118 1.00 92.12 101 PHE A N 1
ATOM 792 C CA . PHE A 1 101 ? -6.858 -7.769 16.670 1.00 92.12 101 PHE A CA 1
ATOM 793 C C . PHE A 1 101 ? -5.655 -8.673 16.398 1.00 92.12 101 PHE A C 1
ATOM 795 O O . PHE A 1 101 ? -4.721 -8.266 15.715 1.00 92.12 101 PHE A O 1
ATOM 802 N N . ASP A 1 102 ? -5.686 -9.901 16.926 1.00 89.38 102 ASP A N 1
ATOM 803 C CA . ASP A 1 102 ? -4.632 -10.918 16.737 1.00 89.38 102 ASP A CA 1
ATOM 804 C C . ASP A 1 102 ? -3.215 -10.395 17.066 1.00 89.38 102 ASP A C 1
ATOM 806 O O . ASP A 1 102 ? -2.244 -10.649 16.358 1.00 89.38 102 ASP A O 1
ATOM 810 N N . GLY A 1 103 ? -3.108 -9.577 18.123 1.00 90.81 103 GLY A N 1
ATOM 811 C CA . GLY A 1 103 ? -1.849 -8.954 18.551 1.00 90.81 103 GLY A CA 1
ATOM 812 C C . GLY A 1 103 ? -1.366 -7.791 17.675 1.00 90.81 103 GLY A C 1
ATOM 813 O O . GLY A 1 103 ? -0.276 -7.278 17.907 1.00 90.81 103 GLY A O 1
ATOM 814 N N . GLN A 1 104 ? -2.156 -7.354 16.692 1.00 92.25 104 GLN A N 1
ATOM 815 C CA . GLN A 1 104 ? -1.828 -6.254 15.784 1.00 92.25 104 GLN A CA 1
ATOM 816 C C . GLN A 1 104 ? -2.724 -5.041 16.043 1.00 92.25 104 GLN A C 1
ATOM 818 O O . GLN A 1 104 ? -3.888 -5.185 16.422 1.00 92.25 104 GLN A O 1
ATOM 823 N N . LEU A 1 105 ? -2.185 -3.840 15.819 1.00 94.12 105 LEU A N 1
ATOM 824 C CA . LEU A 1 105 ? -2.982 -2.617 15.750 1.00 94.12 105 LEU A CA 1
ATOM 825 C C . LEU A 1 105 ? -3.388 -2.380 14.297 1.00 94.12 105 LEU A C 1
ATOM 827 O O . LEU A 1 105 ? -2.527 -2.259 13.426 1.00 94.12 105 LEU A O 1
ATOM 831 N N . LEU A 1 106 ? -4.689 -2.307 14.055 1.00 95.31 106 LEU A N 1
ATOM 832 C CA . LEU A 1 106 ? -5.272 -2.174 12.729 1.00 95.31 106 LEU A CA 1
ATOM 833 C C . LEU A 1 106 ? -6.072 -0.886 12.626 1.00 95.31 106 LEU A C 1
ATOM 835 O O . LEU A 1 106 ? -6.625 -0.427 13.620 1.00 95.31 106 LEU A O 1
ATOM 839 N N . ALA A 1 107 ? -6.209 -0.359 11.415 1.00 95.94 107 ALA A N 1
ATOM 840 C CA . ALA A 1 107 ? -7.247 0.610 11.088 1.00 95.94 107 ALA A CA 1
ATOM 841 C C . ALA A 1 107 ? -7.999 0.153 9.840 1.00 95.94 107 ALA A C 1
ATOM 843 O O . ALA A 1 107 ? -7.392 -0.255 8.846 1.00 95.94 107 ALA A O 1
ATOM 844 N N . MET A 1 108 ? -9.330 0.232 9.884 1.00 94.81 108 MET A N 1
ATOM 845 C CA . MET A 1 108 ? -10.171 -0.233 8.778 1.00 94.81 108 MET A CA 1
ATOM 846 C C . MET A 1 108 ? -9.956 0.589 7.505 1.00 94.81 108 MET A C 1
ATOM 848 O O . MET A 1 108 ? -9.915 0.015 6.418 1.00 94.81 108 MET A O 1
ATOM 852 N N . ASP A 1 109 ? -9.714 1.895 7.641 1.00 95.38 109 ASP A N 1
ATOM 853 C CA . ASP A 1 109 ? -9.350 2.774 6.526 1.00 95.38 109 ASP A CA 1
ATOM 854 C C . ASP A 1 109 ? -8.053 2.314 5.837 1.00 95.38 109 ASP A C 1
ATOM 856 O O . ASP A 1 109 ? -8.000 2.216 4.611 1.00 95.38 109 ASP A O 1
ATOM 860 N N . ALA A 1 110 ? -7.032 1.939 6.616 1.00 96.38 110 ALA A N 1
ATOM 861 C CA . ALA A 1 110 ? -5.762 1.440 6.090 1.00 96.38 110 ALA A CA 1
ATOM 862 C C . ALA A 1 110 ? -5.918 0.076 5.395 1.00 96.38 110 ALA A C 1
ATOM 864 O O . ALA A 1 110 ? -5.352 -0.146 4.323 1.00 96.38 110 ALA A O 1
ATOM 865 N N . LEU A 1 111 ? -6.722 -0.823 5.976 1.00 95.06 111 LEU A N 1
ATOM 866 C CA . LEU A 1 111 ? -7.088 -2.106 5.368 1.00 95.06 111 LEU A CA 1
ATOM 867 C C . LEU A 1 111 ? -7.804 -1.924 4.027 1.00 95.06 111 LEU A C 1
ATOM 869 O O . LEU A 1 111 ? -7.446 -2.588 3.052 1.00 95.06 111 LEU A O 1
ATOM 873 N N . ARG A 1 112 ? -8.798 -1.027 3.971 1.00 95.06 112 ARG A N 1
ATOM 874 C CA . ARG A 1 112 ? -9.532 -0.698 2.743 1.00 95.06 112 ARG A CA 1
ATOM 875 C C . ARG A 1 112 ? -8.589 -0.143 1.685 1.00 95.06 112 ARG A C 1
ATOM 877 O O . ARG A 1 112 ? -8.584 -0.656 0.570 1.00 95.06 112 ARG A O 1
ATOM 884 N N . LEU A 1 113 ? -7.778 0.852 2.051 1.00 96.31 113 LEU A N 1
ATOM 885 C CA . LEU A 1 113 ? -6.807 1.480 1.157 1.00 96.31 113 LEU A CA 1
ATOM 886 C C . LEU A 1 113 ? -5.880 0.433 0.535 1.00 96.31 113 LEU A C 1
ATOM 888 O O . LEU A 1 113 ? -5.768 0.351 -0.687 1.00 96.31 113 LEU A O 1
ATOM 892 N N . TYR A 1 114 ? -5.264 -0.409 1.368 1.00 96.69 114 TYR A N 1
ATOM 893 C CA . TYR A 1 114 ? -4.372 -1.459 0.888 1.00 96.69 114 TYR A CA 1
ATOM 894 C C . TYR A 1 114 ? -5.092 -2.442 -0.041 1.00 96.69 114 TYR A C 1
ATOM 896 O O . TYR A 1 114 ? -4.566 -2.804 -1.095 1.00 96.69 114 TYR A O 1
ATOM 904 N N . ALA A 1 115 ? -6.302 -2.867 0.328 1.00 94.62 115 ALA A N 1
ATOM 905 C CA . ALA A 1 115 ? -7.057 -3.830 -0.455 1.00 94.62 115 ALA A CA 1
ATOM 906 C C . ALA A 1 115 ? -7.471 -3.283 -1.829 1.00 94.62 115 ALA A C 1
ATOM 908 O O . ALA A 1 115 ? -7.280 -3.964 -2.841 1.00 94.6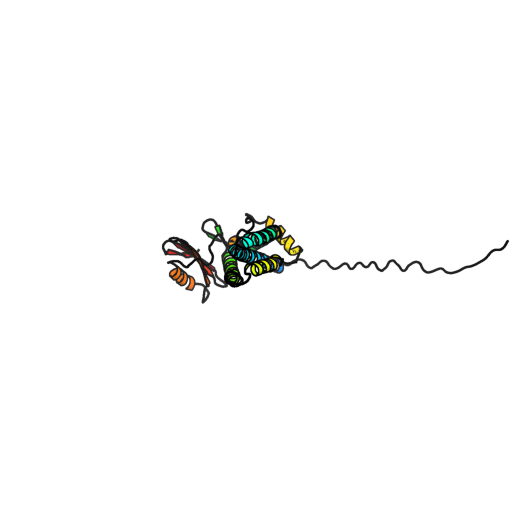2 115 ALA A O 1
ATOM 909 N N . ASP A 1 116 ? -7.982 -2.051 -1.868 1.00 95.38 116 ASP A N 1
ATOM 910 C CA . ASP A 1 116 ? -8.383 -1.370 -3.097 1.00 95.38 116 ASP A CA 1
ATOM 911 C C . ASP A 1 116 ? -7.175 -1.135 -4.020 1.00 95.38 116 ASP A C 1
ATOM 913 O O . ASP A 1 116 ? -7.259 -1.379 -5.226 1.00 95.38 116 ASP A O 1
ATOM 917 N N . GLU A 1 117 ? -6.024 -0.729 -3.478 1.00 96.81 117 GLU A N 1
ATOM 918 C CA . GLU A 1 117 ? -4.821 -0.500 -4.284 1.00 96.81 117 GLU A CA 1
ATOM 919 C C . GLU A 1 117 ? -4.176 -1.786 -4.795 1.00 96.81 117 GLU A C 1
ATOM 921 O O . GLU A 1 117 ? -3.744 -1.835 -5.948 1.00 96.81 117 GLU A O 1
ATOM 926 N N . ILE A 1 118 ? -4.166 -2.863 -4.005 1.00 95.44 118 ILE A N 1
ATOM 927 C CA . ILE A 1 118 ? -3.715 -4.175 -4.487 1.00 95.44 118 ILE A CA 1
ATOM 928 C C . ILE A 1 118 ? -4.630 -4.688 -5.602 1.00 95.44 118 ILE A C 1
ATOM 930 O O . ILE A 1 118 ? -4.142 -5.245 -6.589 1.00 95.44 118 ILE A O 1
ATOM 934 N N . GLU A 1 119 ? -5.947 -4.501 -5.493 1.00 94.56 119 GLU A N 1
ATOM 935 C CA . GLU A 1 119 ? -6.894 -4.853 -6.554 1.00 94.56 119 GLU A CA 1
ATOM 936 C C . GLU A 1 119 ? -6.619 -4.054 -7.838 1.00 94.56 119 GLU A C 1
ATOM 938 O O . GLU A 1 119 ? -6.472 -4.647 -8.913 1.00 94.56 119 GLU A O 1
ATOM 943 N N . LYS A 1 120 ? -6.439 -2.730 -7.730 1.00 96.44 120 LYS A N 1
ATOM 944 C CA . LYS A 1 120 ? -6.064 -1.867 -8.862 1.00 96.44 120 LYS A CA 1
ATOM 945 C C . LYS A 1 120 ? -4.730 -2.280 -9.478 1.00 96.44 120 LYS A C 1
ATOM 947 O O . LYS A 1 120 ? -4.637 -2.389 -10.700 1.00 96.44 120 LYS A O 1
ATOM 952 N N . ALA A 1 121 ? -3.706 -2.549 -8.670 1.00 96.25 121 ALA A N 1
ATOM 953 C CA . ALA A 1 121 ? -2.396 -2.983 -9.146 1.00 96.25 121 ALA A CA 1
ATOM 954 C C . ALA A 1 121 ? -2.474 -4.354 -9.845 1.00 96.25 121 ALA A C 1
ATOM 956 O O . ALA A 1 121 ? -1.891 -4.545 -10.914 1.00 96.25 121 ALA A O 1
ATOM 957 N N . ASN A 1 122 ? -3.256 -5.297 -9.308 1.00 94.12 122 ASN A N 1
ATOM 958 C CA . ASN A 1 122 ? -3.531 -6.579 -9.961 1.00 94.12 122 ASN A CA 1
ATOM 959 C C . ASN A 1 122 ? -4.218 -6.384 -11.319 1.00 94.12 122 ASN A C 1
ATOM 961 O O . ASN A 1 122 ? -3.772 -6.950 -12.320 1.00 94.12 122 ASN A O 1
ATOM 965 N N . ALA A 1 123 ? -5.272 -5.568 -11.387 1.00 95.06 123 ALA A N 1
ATOM 966 C CA . ALA A 1 123 ? -5.958 -5.267 -12.641 1.00 95.06 123 ALA A CA 1
ATOM 967 C C . ALA A 1 123 ? -5.010 -4.606 -13.656 1.00 95.06 123 ALA A C 1
ATOM 969 O O . ALA A 1 123 ? -4.983 -4.990 -14.826 1.00 95.06 123 ALA A O 1
ATOM 970 N N . LYS A 1 124 ? -4.171 -3.674 -13.190 1.00 96.00 124 LYS A N 1
ATOM 971 C CA . LYS A 1 124 ? -3.221 -2.925 -14.015 1.00 96.00 124 LYS A CA 1
ATOM 972 C C . LYS A 1 124 ? -2.087 -3.787 -14.565 1.00 96.00 124 LYS A C 1
ATOM 974 O O . LYS A 1 124 ? -1.696 -3.573 -15.706 1.00 96.00 124 LYS A O 1
ATOM 979 N N . TYR A 1 125 ? -1.550 -4.741 -13.800 1.00 95.44 125 TYR A N 1
ATOM 980 C CA . TYR A 1 125 ? -0.313 -5.451 -14.168 1.00 95.44 125 TYR A CA 1
ATOM 981 C C . TYR A 1 125 ? -0.489 -6.939 -14.496 1.00 95.44 125 TYR A C 1
ATOM 983 O O . TYR A 1 125 ? 0.400 -7.530 -15.107 1.00 95.44 125 TYR A O 1
ATOM 991 N N . SER A 1 126 ? -1.628 -7.564 -14.175 1.00 90.81 126 SER A N 1
ATOM 992 C CA . SER A 1 126 ? -1.839 -9.009 -14.411 1.00 90.81 126 SER A CA 1
ATOM 993 C C . SER A 1 126 ? -1.782 -9.432 -15.884 1.00 90.81 126 SER A C 1
ATOM 995 O O . SER A 1 126 ? -1.611 -10.618 -16.177 1.00 90.81 126 SER A O 1
ATOM 997 N N . TYR A 1 127 ? -1.911 -8.493 -16.826 1.00 93.06 127 TYR A N 1
ATOM 998 C CA . TYR A 1 127 ? -1.741 -8.783 -18.248 1.00 93.06 127 TYR A CA 1
ATOM 999 C C . TYR A 1 127 ? -0.294 -9.159 -18.596 1.00 93.06 127 TYR A C 1
ATOM 1001 O O . TYR A 1 127 ? -0.098 -9.933 -19.530 1.00 93.06 127 TYR A O 1
ATOM 1009 N N . LEU A 1 128 ? 0.706 -8.670 -17.845 1.00 91.94 128 LEU A N 1
ATOM 1010 C CA . LEU A 1 128 ? 2.131 -8.916 -18.111 1.00 91.94 128 LEU A CA 1
ATOM 1011 C C . LEU A 1 128 ? 2.465 -10.411 -18.099 1.00 91.94 128 LEU A C 1
ATOM 1013 O O . LEU A 1 128 ? 3.219 -10.873 -18.949 1.00 91.94 128 LEU A O 1
ATOM 1017 N N . ALA A 1 129 ? 1.817 -11.177 -17.218 1.00 85.06 129 ALA A N 1
ATOM 1018 C CA . ALA A 1 129 ? 1.962 -12.631 -17.141 1.00 85.06 129 ALA A CA 1
ATOM 1019 C C . ALA A 1 129 ? 1.424 -13.378 -18.379 1.00 85.06 129 ALA A C 1
ATOM 1021 O O . ALA A 1 129 ? 1.697 -14.561 -18.555 1.00 85.06 129 ALA A O 1
ATOM 1022 N N . ARG A 1 130 ? 0.638 -12.714 -19.237 1.00 89.00 130 ARG A N 1
ATOM 1023 C CA . ARG A 1 130 ? -0.007 -13.312 -20.422 1.00 89.00 130 ARG A CA 1
ATOM 1024 C C . ARG A 1 130 ? 0.616 -12.841 -21.735 1.00 89.00 130 ARG A C 1
ATOM 1026 O O . ARG A 1 130 ? 0.237 -13.331 -22.801 1.00 89.00 130 ARG A O 1
ATOM 1033 N N . VAL A 1 131 ? 1.537 -11.876 -21.687 1.00 91.31 131 VAL A N 1
ATOM 1034 C CA . VAL A 1 131 ? 2.186 -11.348 -22.888 1.00 91.31 131 VAL A CA 1
ATOM 1035 C C . VAL A 1 131 ? 3.150 -12.392 -23.450 1.00 91.31 131 VAL A C 1
ATOM 1037 O O . VAL A 1 131 ? 4.091 -12.808 -22.783 1.00 91.31 131 VAL A O 1
ATOM 1040 N N . LYS A 1 132 ? 2.936 -12.791 -24.708 1.00 88.88 132 LYS A N 1
ATOM 1041 C CA . LYS A 1 132 ? 3.761 -13.809 -25.381 1.00 88.88 132 LYS A CA 1
ATOM 1042 C C . LYS A 1 132 ? 5.099 -13.272 -25.893 1.00 88.88 132 LYS A C 1
ATOM 1044 O O . LYS A 1 132 ? 6.049 -14.033 -26.031 1.00 88.88 132 LYS A O 1
ATOM 1049 N N . THR A 1 133 ? 5.177 -11.978 -26.199 1.00 89.94 133 THR A N 1
ATOM 1050 C CA . THR A 1 133 ? 6.340 -11.379 -26.866 1.00 89.94 133 THR A CA 1
ATOM 1051 C C . THR A 1 133 ? 7.037 -10.395 -25.941 1.00 89.94 133 THR A C 1
ATOM 1053 O O . THR A 1 133 ? 6.486 -9.348 -25.610 1.00 89.94 133 THR A O 1
ATOM 1056 N N . SER A 1 134 ? 8.267 -10.728 -25.551 1.00 87.88 134 SER A N 1
ATOM 1057 C CA . SER A 1 134 ? 9.125 -9.891 -24.701 1.00 87.88 134 SER A CA 1
ATOM 1058 C C . SER A 1 134 ? 8.449 -9.384 -23.408 1.00 87.88 134 SER A C 1
ATOM 1060 O O . SER A 1 134 ? 8.557 -8.185 -23.119 1.00 87.88 134 SER A O 1
ATOM 1062 N N . PRO A 1 135 ? 7.770 -10.248 -22.618 1.00 89.44 135 PRO A N 1
ATOM 1063 C CA . PRO A 1 135 ? 7.145 -9.835 -21.354 1.00 89.44 135 PRO A CA 1
ATOM 1064 C C . PRO A 1 135 ? 8.159 -9.163 -20.411 1.00 89.44 135 PRO A C 1
ATOM 1066 O O . PRO A 1 135 ? 7.835 -8.175 -19.762 1.00 89.44 135 PRO A O 1
ATOM 1069 N N . GLU A 1 136 ? 9.408 -9.625 -20.459 1.00 89.19 136 GLU A N 1
ATOM 1070 C CA . GLU A 1 136 ? 10.594 -9.100 -19.771 1.00 89.19 136 GLU A CA 1
ATOM 1071 C C . GLU A 1 136 ? 10.798 -7.594 -19.981 1.00 89.19 136 GLU A C 1
ATOM 1073 O O . GLU A 1 136 ? 10.713 -6.787 -19.059 1.00 89.19 136 GLU A O 1
ATOM 1078 N N . ARG A 1 137 ? 10.986 -7.190 -21.241 1.00 92.19 137 ARG A N 1
ATOM 1079 C CA . ARG A 1 137 ? 11.249 -5.801 -21.627 1.00 92.19 137 ARG A CA 1
ATOM 1080 C C . ARG A 1 137 ? 10.078 -4.886 -21.278 1.00 92.19 137 ARG A C 1
ATOM 1082 O O . ARG A 1 137 ? 10.277 -3.726 -20.932 1.00 92.19 137 ARG A O 1
ATOM 1089 N N . ILE A 1 138 ? 8.849 -5.387 -21.406 1.00 93.94 138 ILE A N 1
ATOM 1090 C CA . ILE A 1 138 ? 7.648 -4.612 -21.075 1.00 93.94 138 ILE A CA 1
ATOM 1091 C C . ILE A 1 138 ? 7.563 -4.399 -19.564 1.00 93.94 138 ILE A C 1
ATOM 1093 O O . ILE A 1 138 ? 7.277 -3.282 -19.139 1.00 93.94 138 ILE A O 1
ATOM 1097 N N . CYS A 1 139 ? 7.835 -5.445 -18.785 1.00 94.69 139 CYS A N 1
ATOM 1098 C CA . CYS A 1 139 ? 7.916 -5.392 -17.334 1.00 94.69 139 CYS A CA 1
ATOM 1099 C C . CYS A 1 139 ? 8.970 -4.371 -16.870 1.00 94.69 139 CYS A C 1
ATOM 1101 O O . CYS A 1 139 ? 8.614 -3.437 -16.153 1.00 94.69 139 CYS A O 1
ATOM 1103 N N . LEU A 1 140 ? 10.221 -4.474 -17.341 1.00 93.62 140 LEU A N 1
ATOM 1104 C CA . LEU A 1 140 ? 11.306 -3.578 -16.918 1.00 93.62 140 LEU A CA 1
ATOM 1105 C C . LEU A 1 140 ? 10.993 -2.114 -17.233 1.00 93.62 140 LEU A C 1
ATOM 1107 O O . LEU A 1 140 ? 11.076 -1.267 -16.352 1.00 93.62 140 LEU A O 1
ATOM 1111 N N . ARG A 1 141 ? 10.497 -1.828 -18.443 1.00 95.50 141 ARG A N 1
ATOM 1112 C CA . ARG A 1 141 ? 10.054 -0.477 -18.812 1.00 95.50 141 ARG A CA 1
ATOM 1113 C C . ARG A 1 141 ? 8.955 0.046 -17.885 1.00 95.50 141 ARG A C 1
ATOM 1115 O O . ARG A 1 141 ? 8.932 1.228 -17.564 1.00 95.50 141 ARG A O 1
ATOM 1122 N N . LYS A 1 142 ? 8.010 -0.811 -17.482 1.00 95.75 142 LYS A N 1
ATOM 1123 C CA . LYS A 1 142 ? 6.932 -0.417 -16.566 1.00 95.75 142 LYS A CA 1
ATOM 1124 C C . LYS A 1 142 ? 7.440 -0.171 -15.151 1.00 95.75 142 LYS A C 1
ATOM 1126 O O . LYS A 1 142 ? 6.923 0.729 -14.497 1.00 95.75 142 LYS A O 1
ATOM 1131 N N . MET A 1 143 ? 8.441 -0.926 -14.700 1.00 95.12 143 MET A N 1
ATOM 1132 C CA . MET A 1 143 ? 9.124 -0.640 -13.441 1.00 95.12 143 MET A CA 1
ATOM 1133 C C . MET A 1 143 ? 9.856 0.694 -13.520 1.00 95.12 143 MET A C 1
ATOM 1135 O O . MET A 1 143 ? 9.626 1.543 -12.675 1.00 95.12 143 MET A O 1
ATOM 1139 N N . GLU A 1 144 ? 10.654 0.936 -14.555 1.00 94.94 144 GLU A N 1
ATOM 1140 C CA . GLU A 1 144 ? 11.343 2.219 -14.743 1.00 94.94 144 GLU A CA 1
ATOM 1141 C C . GLU A 1 144 ? 10.360 3.400 -14.762 1.00 94.94 144 GLU A C 1
ATOM 1143 O O . GLU A 1 144 ? 10.571 4.386 -14.062 1.00 94.94 144 GLU A O 1
ATOM 1148 N N . GLU A 1 145 ? 9.248 3.288 -15.495 1.00 95.00 145 GLU A N 1
ATOM 1149 C CA . GLU A 1 145 ? 8.184 4.302 -15.535 1.00 95.00 145 GLU A CA 1
ATOM 1150 C C . GLU A 1 145 ? 7.589 4.567 -14.143 1.00 95.00 145 GLU A C 1
ATOM 1152 O O . GLU A 1 145 ? 7.455 5.719 -13.738 1.00 95.00 145 GLU A O 1
ATOM 1157 N N . LEU A 1 146 ? 7.256 3.512 -13.393 1.00 93.81 146 LEU A N 1
ATOM 1158 C CA . LEU A 1 146 ? 6.670 3.645 -12.061 1.00 93.81 146 LEU A CA 1
ATOM 1159 C C . LEU A 1 146 ? 7.665 4.208 -11.038 1.00 93.81 146 LEU A C 1
ATOM 1161 O O . LEU A 1 146 ? 7.290 5.048 -10.227 1.00 93.81 146 LEU A O 1
ATOM 1165 N N . LEU A 1 147 ? 8.908 3.729 -11.054 1.00 91.88 147 LEU A N 1
ATOM 1166 C CA . LEU A 1 147 ? 9.917 4.035 -10.036 1.00 91.88 147 LEU A CA 1
ATOM 1167 C C . LEU A 1 147 ? 10.627 5.372 -10.296 1.00 91.88 147 LEU A C 1
ATOM 1169 O O . LEU A 1 147 ? 11.121 5.984 -9.356 1.00 91.88 147 LEU A O 1
ATOM 1173 N N . SER A 1 148 ? 10.641 5.853 -11.544 1.00 88.75 148 SER A N 1
ATOM 1174 C CA . SER A 1 148 ? 11.111 7.207 -11.884 1.00 88.75 148 SER A CA 1
ATOM 1175 C C . SER A 1 148 ? 10.083 8.299 -11.585 1.00 88.75 148 SER A C 1
ATOM 1177 O O . SER A 1 148 ? 10.440 9.476 -11.505 1.00 88.75 148 SER A O 1
ATOM 1179 N N . HIS A 1 149 ? 8.811 7.933 -11.405 1.00 83.31 149 HIS A N 1
ATOM 1180 C CA . HIS A 1 149 ? 7.771 8.877 -11.026 1.00 83.31 149 HIS A CA 1
ATOM 1181 C C . HIS A 1 149 ? 7.848 9.183 -9.532 1.00 83.31 149 HIS A C 1
ATOM 1183 O O . HIS A 1 149 ? 7.087 8.641 -8.737 1.00 83.31 149 HIS A O 1
ATOM 1189 N N . THR A 1 150 ? 8.779 10.038 -9.126 1.00 73.69 150 THR A N 1
ATOM 1190 C CA . THR A 1 150 ? 8.832 10.504 -7.741 1.00 73.69 150 THR A CA 1
ATOM 1191 C C . THR A 1 150 ? 8.167 11.872 -7.618 1.00 73.69 150 THR A C 1
ATOM 1193 O O . THR A 1 150 ? 8.520 12.778 -8.380 1.00 73.69 150 THR A O 1
ATOM 1196 N N . PRO A 1 151 ? 7.239 12.073 -6.665 1.00 72.69 151 PRO A N 1
ATOM 1197 C CA . PRO A 1 151 ? 6.655 13.385 -6.423 1.00 72.69 151 PRO A CA 1
ATOM 1198 C C . PRO A 1 151 ? 7.751 14.443 -6.207 1.00 72.69 151 PRO A C 1
ATOM 1200 O O . PRO A 1 151 ? 8.622 14.299 -5.345 1.00 72.69 151 PRO A O 1
ATOM 1203 N N . SER A 1 152 ? 7.749 15.494 -7.031 1.00 73.12 152 SER A N 1
ATOM 1204 C CA . SER A 1 152 ? 8.940 16.326 -7.262 1.00 73.12 152 SER A CA 1
ATOM 1205 C C . SER A 1 152 ? 9.151 17.461 -6.260 1.00 73.12 152 SER A C 1
ATOM 1207 O O . SER A 1 152 ? 10.121 18.198 -6.404 1.00 73.12 152 SER A O 1
ATOM 1209 N N . ASN A 1 153 ? 8.267 17.651 -5.274 1.00 89.31 153 ASN A N 1
ATOM 1210 C CA . ASN A 1 153 ? 8.366 18.759 -4.320 1.00 89.31 153 ASN A CA 1
ATOM 1211 C C . ASN A 1 153 ? 9.393 18.445 -3.205 1.00 89.31 153 ASN A C 1
ATOM 1213 O O . ASN A 1 153 ? 9.098 17.619 -2.335 1.00 89.31 153 ASN A O 1
ATOM 1217 N N . PRO A 1 154 ? 10.572 19.103 -3.173 1.00 91.25 154 PRO A N 1
ATOM 1218 C CA . PRO A 1 154 ? 11.620 18.787 -2.203 1.00 91.25 154 PRO A CA 1
ATOM 1219 C C . PRO A 1 154 ? 11.228 19.108 -0.756 1.00 91.25 154 PRO A C 1
ATOM 1221 O O . PRO A 1 154 ? 11.636 18.388 0.151 1.00 91.25 154 PRO A O 1
ATOM 1224 N N . GLU A 1 155 ? 10.413 20.146 -0.533 1.00 92.94 155 GLU A N 1
ATOM 1225 C CA . GLU A 1 155 ? 9.943 20.522 0.806 1.00 92.94 155 GLU A CA 1
ATOM 1226 C C . GLU A 1 155 ? 9.010 19.449 1.378 1.00 92.94 155 GLU A C 1
ATOM 1228 O O . GLU A 1 155 ? 9.167 19.046 2.528 1.00 92.94 155 GLU A O 1
ATOM 1233 N N . ILE A 1 156 ? 8.080 18.926 0.569 1.00 93.94 156 ILE A N 1
ATOM 1234 C CA . ILE A 1 156 ? 7.188 17.834 0.996 1.00 93.94 156 ILE A CA 1
ATOM 1235 C C . ILE A 1 156 ? 7.993 16.578 1.319 1.00 93.94 156 ILE A C 1
ATOM 1237 O O . ILE A 1 156 ? 7.761 15.946 2.348 1.00 93.94 156 ILE A O 1
ATOM 1241 N N . ARG A 1 157 ? 8.959 16.226 0.463 1.00 94.56 157 ARG A N 1
ATOM 1242 C CA . ARG A 1 157 ? 9.831 15.067 0.692 1.00 94.56 157 ARG A CA 1
ATOM 1243 C C . ARG A 1 157 ? 10.582 15.187 2.009 1.00 94.56 157 ARG A C 1
ATOM 1245 O O . ARG A 1 157 ? 10.615 14.230 2.772 1.00 94.56 157 ARG A O 1
ATOM 1252 N N . GLU A 1 158 ? 11.136 16.360 2.292 1.00 94.62 158 GLU A N 1
ATOM 1253 C CA . GLU A 1 158 ? 11.826 16.612 3.553 1.00 94.62 158 GLU A CA 1
ATOM 1254 C C . GLU A 1 158 ? 10.874 16.539 4.756 1.00 94.62 158 GLU A C 1
ATOM 1256 O O . GLU A 1 158 ? 11.185 15.878 5.746 1.00 94.62 158 GLU A O 1
ATOM 1261 N N . LYS A 1 159 ? 9.669 17.115 4.656 1.00 95.25 159 LYS A N 1
ATOM 1262 C CA . LYS A 1 159 ? 8.643 16.974 5.702 1.00 95.25 159 LYS A CA 1
ATOM 1263 C C . LYS A 1 159 ? 8.296 15.506 5.964 1.00 95.25 159 LYS A C 1
ATOM 1265 O O . LYS A 1 159 ? 8.225 15.107 7.123 1.00 95.25 159 LYS A O 1
ATOM 1270 N N . LEU A 1 160 ? 8.114 14.689 4.925 1.00 96.62 160 LEU A N 1
ATOM 1271 C CA . LEU A 1 160 ? 7.844 13.257 5.083 1.00 96.62 160 LEU A CA 1
ATOM 1272 C C . LEU A 1 160 ? 9.033 12.522 5.718 1.00 96.62 160 LEU A C 1
ATOM 1274 O O . LEU A 1 160 ? 8.831 11.775 6.671 1.00 96.62 160 LEU A O 1
ATOM 1278 N N . ARG A 1 161 ? 10.278 12.794 5.306 1.00 96.31 161 ARG A N 1
ATOM 1279 C CA . ARG A 1 161 ? 11.468 12.236 5.981 1.00 96.31 161 ARG A CA 1
ATOM 1280 C C . ARG A 1 161 ? 11.496 12.554 7.472 1.00 96.31 161 ARG A C 1
ATOM 1282 O O . ARG A 1 161 ? 11.798 11.685 8.285 1.00 96.31 161 ARG A O 1
ATOM 1289 N N . GLN A 1 162 ? 11.118 13.770 7.854 1.00 96.19 162 GLN A N 1
ATOM 1290 C CA . GLN A 1 162 ? 11.002 14.139 9.265 1.00 96.19 162 GLN A CA 1
ATOM 1291 C C . GLN A 1 162 ? 9.903 13.333 9.974 1.00 96.19 162 GLN A C 1
ATOM 1293 O O . GLN A 1 162 ? 10.112 12.891 11.105 1.00 96.19 162 GLN A O 1
ATOM 1298 N N . GLN A 1 163 ? 8.765 13.066 9.319 1.00 96.81 163 GLN A N 1
ATOM 1299 C CA . GLN A 1 163 ? 7.719 12.189 9.870 1.00 96.81 163 GLN A CA 1
ATOM 1300 C C . GLN A 1 163 ? 8.204 10.750 10.079 1.00 96.81 163 GLN A C 1
ATOM 1302 O O . GLN A 1 163 ? 7.736 10.089 11.008 1.00 96.81 163 GLN A O 1
ATOM 1307 N N . ALA A 1 164 ? 9.167 10.270 9.287 1.00 96.81 164 ALA A N 1
ATOM 1308 C CA . ALA A 1 164 ? 9.700 8.915 9.428 1.00 96.81 164 ALA A CA 1
ATOM 1309 C C . ALA A 1 164 ? 10.330 8.686 10.811 1.00 96.81 164 ALA A C 1
ATOM 1311 O O . ALA A 1 164 ? 10.189 7.614 11.393 1.00 96.81 164 ALA A O 1
ATOM 1312 N N . THR A 1 165 ? 10.939 9.728 11.389 1.00 95.81 165 THR A N 1
ATOM 1313 C CA . THR A 1 165 ? 11.527 9.682 12.741 1.00 95.81 165 THR A CA 1
ATOM 1314 C C . THR A 1 165 ? 10.490 9.542 13.857 1.00 95.81 165 THR A C 1
ATOM 1316 O O . THR A 1 165 ? 10.835 9.179 14.978 1.00 95.81 165 THR A O 1
ATOM 1319 N N . ARG A 1 166 ? 9.215 9.822 13.560 1.00 95.50 166 ARG A N 1
ATOM 1320 C CA . ARG A 1 166 ? 8.089 9.703 14.498 1.00 95.50 166 ARG A CA 1
ATOM 1321 C C . ARG A 1 166 ? 7.411 8.336 14.438 1.00 95.50 166 ARG A C 1
ATOM 1323 O O . ARG A 1 166 ? 6.496 8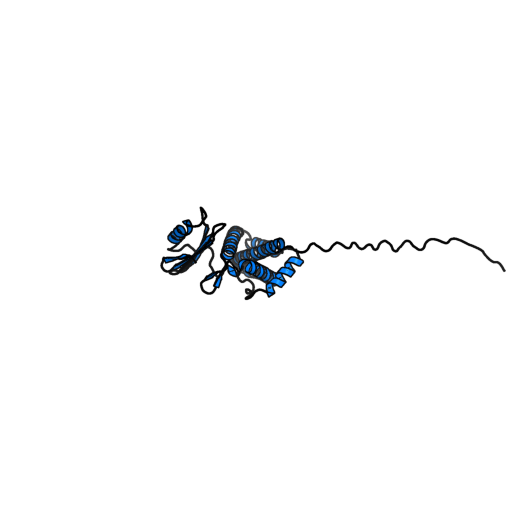.078 15.217 1.00 95.50 166 ARG A O 1
ATOM 1330 N N . HIS A 1 167 ? 7.836 7.471 13.520 1.00 93.75 167 HIS A N 1
ATOM 1331 C CA . HIS A 1 167 ? 7.261 6.147 13.391 1.00 93.75 167 HIS A CA 1
ATOM 1332 C C . HIS A 1 167 ? 7.688 5.278 14.585 1.00 93.75 167 HIS A C 1
ATOM 1334 O O . HIS A 1 167 ? 8.874 5.021 14.769 1.00 93.75 167 HIS A O 1
ATOM 1340 N N . VAL A 1 168 ? 6.728 4.814 15.394 1.00 88.94 168 VAL A N 1
ATOM 1341 C CA . VAL A 1 168 ? 7.001 4.057 16.638 1.00 88.94 168 VAL A CA 1
ATOM 1342 C C . VAL A 1 168 ? 7.754 2.753 16.361 1.00 88.94 168 VAL A C 1
ATOM 1344 O O . VAL A 1 168 ? 8.679 2.401 17.085 1.00 88.94 168 VAL A O 1
ATOM 1347 N N . GLU A 1 169 ? 7.373 2.054 15.293 1.00 91.50 169 GLU A N 1
ATOM 1348 C CA . GLU A 1 169 ? 7.992 0.794 14.878 1.00 91.50 169 GLU A CA 1
ATOM 1349 C C . GLU A 1 169 ? 8.116 0.772 13.349 1.00 91.50 169 GLU A C 1
ATOM 1351 O O . GLU A 1 169 ? 7.207 0.294 12.670 1.00 91.50 169 GLU A O 1
ATOM 1356 N N . PRO A 1 170 ? 9.140 1.434 12.775 1.00 94.19 170 PRO A N 1
ATOM 1357 C CA . PRO A 1 170 ? 9.227 1.626 11.333 1.00 94.19 170 PRO A CA 1
ATOM 1358 C C . PRO A 1 170 ? 9.305 0.277 10.605 1.00 94.19 170 PRO A C 1
ATOM 1360 O O . PRO A 1 170 ? 10.130 -0.566 10.971 1.00 94.19 170 PRO A O 1
ATOM 1363 N N . PRO A 1 171 ? 8.480 0.062 9.566 1.00 95.06 171 PRO A N 1
ATOM 1364 C CA . PRO A 1 171 ? 8.499 -1.176 8.804 1.00 95.06 171 PRO A CA 1
ATOM 1365 C C . PRO A 1 171 ? 9.856 -1.375 8.113 1.00 95.06 171 PRO A C 1
ATOM 1367 O O . PRO A 1 171 ? 10.468 -0.433 7.594 1.00 95.06 171 PRO A O 1
ATOM 1370 N N . ALA A 1 172 ? 10.326 -2.626 8.092 1.00 96.56 172 ALA A N 1
ATOM 1371 C CA . ALA A 1 172 ? 11.541 -3.001 7.371 1.00 96.56 172 ALA A CA 1
ATOM 1372 C C . ALA A 1 172 ? 11.427 -2.648 5.877 1.00 96.56 172 ALA A C 1
ATOM 1374 O O . ALA A 1 172 ? 10.328 -2.595 5.332 1.00 96.56 172 ALA A O 1
ATOM 1375 N N . LYS A 1 173 ? 12.562 -2.435 5.199 1.00 96.00 173 LYS A N 1
ATOM 1376 C CA . LYS A 1 173 ? 12.583 -2.123 3.758 1.00 96.00 173 LYS A CA 1
ATOM 1377 C C . LYS A 1 173 ? 11.782 -3.139 2.946 1.00 96.00 173 LYS A C 1
ATOM 1379 O O . LYS A 1 173 ? 12.031 -4.337 3.050 1.00 96.00 173 LYS A O 1
ATOM 1384 N N . GLY A 1 174 ? 10.842 -2.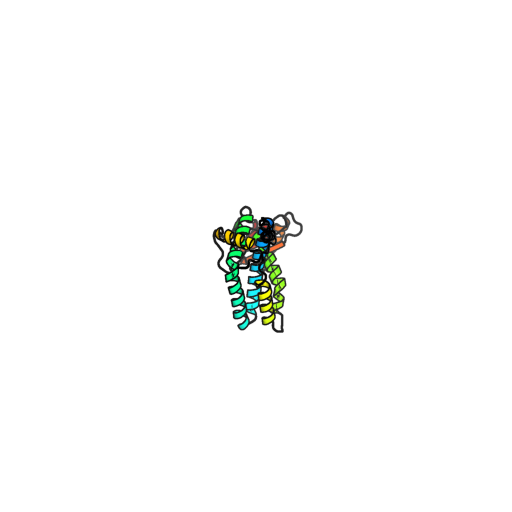642 2.141 1.00 93.69 174 GLY A N 1
ATOM 1385 C CA . GLY A 1 174 ? 9.976 -3.467 1.297 1.00 93.69 174 GLY A CA 1
ATOM 1386 C C . GLY A 1 174 ? 8.877 -4.213 2.058 1.00 93.69 174 GLY A C 1
ATOM 1387 O O . GLY A 1 174 ? 8.159 -5.005 1.454 1.00 93.69 174 GLY A O 1
ATOM 1388 N N . ALA A 1 175 ? 8.722 -3.986 3.366 1.00 95.69 175 ALA A N 1
ATOM 1389 C CA . ALA A 1 175 ? 7.575 -4.503 4.097 1.00 95.69 175 ALA A CA 1
ATOM 1390 C C . ALA A 1 175 ? 6.280 -3.822 3.629 1.00 95.69 175 ALA A C 1
ATOM 1392 O O . ALA A 1 175 ? 6.276 -2.793 2.956 1.00 95.69 175 ALA A O 1
ATOM 1393 N N . ARG A 1 176 ? 5.144 -4.413 3.988 1.00 94.75 176 ARG A N 1
ATOM 1394 C CA . ARG A 1 176 ? 3.835 -3.901 3.592 1.00 94.75 176 ARG A CA 1
ATOM 1395 C C . ARG A 1 176 ? 3.553 -2.519 4.192 1.00 94.75 176 ARG A C 1
ATOM 1397 O O . ARG A 1 176 ? 3.728 -2.320 5.390 1.00 94.75 176 ARG A O 1
ATOM 1404 N N . ILE A 1 177 ? 2.997 -1.640 3.360 1.00 96.31 177 ILE A N 1
ATOM 1405 C CA . ILE A 1 177 ? 2.462 -0.318 3.710 1.00 96.31 177 ILE A CA 1
ATOM 1406 C C . ILE A 1 177 ? 1.023 -0.225 3.171 1.00 96.31 177 ILE A C 1
ATOM 1408 O O . ILE A 1 177 ? 0.772 -0.746 2.081 1.00 96.31 177 ILE A O 1
ATOM 1412 N N . PRO A 1 178 ? 0.079 0.429 3.872 1.00 97.44 178 PRO A N 1
ATOM 1413 C CA . PRO A 1 178 ? 0.224 1.021 5.202 1.00 97.44 178 PRO A CA 1
ATOM 1414 C C . PRO A 1 178 ? 0.370 -0.026 6.313 1.00 97.44 178 PRO A C 1
ATOM 1416 O O . PRO A 1 178 ? -0.253 -1.088 6.257 1.00 97.44 178 PRO A O 1
ATOM 1419 N N . SER A 1 179 ? 1.164 0.266 7.345 1.00 96.00 179 SER A N 1
ATOM 1420 C CA . SER A 1 179 ? 1.443 -0.687 8.437 1.00 96.00 179 SER A CA 1
ATOM 1421 C C . SER A 1 179 ? 0.186 -1.065 9.231 1.00 96.00 179 SER A C 1
ATOM 1423 O O . SER A 1 179 ? 0.034 -2.208 9.666 1.00 96.00 179 SER A O 1
ATOM 1425 N N . LEU A 1 180 ? -0.773 -0.140 9.347 1.00 96.44 180 LEU A N 1
ATOM 1426 C CA . LEU A 1 180 ? -2.083 -0.373 9.970 1.00 96.44 180 LEU A CA 1
ATOM 1427 C C . LEU A 1 180 ? -3.016 -1.297 9.164 1.00 96.44 180 LEU A C 1
ATOM 1429 O O . LEU A 1 180 ? -4.082 -1.657 9.663 1.00 96.44 180 LEU A O 1
ATOM 1433 N N . ALA A 1 181 ? -2.643 -1.707 7.946 1.00 95.19 181 ALA A N 1
ATOM 1434 C CA . ALA A 1 181 ? -3.366 -2.750 7.217 1.00 95.19 181 ALA A CA 1
ATOM 1435 C C . ALA A 1 181 ? -3.068 -4.167 7.747 1.00 95.19 181 ALA A C 1
ATOM 1437 O O . ALA A 1 181 ? -3.683 -5.130 7.292 1.00 95.19 181 ALA A O 1
ATOM 1438 N N . GLY A 1 182 ? -2.131 -4.325 8.688 1.00 91.56 182 GLY A N 1
ATOM 1439 C CA . GLY A 1 182 ? -1.795 -5.616 9.286 1.00 91.56 182 GLY A CA 1
ATOM 1440 C C . GLY A 1 182 ? -1.268 -6.656 8.291 1.00 91.56 182 GLY A C 1
ATOM 1441 O O . GLY A 1 182 ? -1.013 -6.390 7.110 1.00 91.56 182 GLY A O 1
ATOM 1442 N N . ASN A 1 183 ? -1.115 -7.892 8.768 1.00 89.75 183 ASN A N 1
ATOM 1443 C CA . ASN A 1 183 ? -0.565 -8.993 7.970 1.00 89.75 183 ASN A CA 1
ATOM 1444 C C . ASN A 1 183 ? -1.648 -9.930 7.405 1.00 89.75 183 ASN A C 1
ATOM 1446 O O . ASN A 1 183 ? -1.626 -11.141 7.620 1.00 89.75 183 ASN A O 1
ATOM 1450 N N . PHE A 1 184 ? -2.626 -9.375 6.686 1.00 88.25 184 PHE A N 1
ATOM 1451 C CA . PHE A 1 184 ? -3.689 -10.161 6.052 1.00 88.25 184 PHE A CA 1
ATOM 1452 C C . PHE A 1 184 ? -3.382 -10.584 4.614 1.00 88.25 184 PHE A C 1
ATOM 1454 O O . PHE A 1 184 ? -2.620 -9.932 3.900 1.00 88.25 184 PHE A O 1
ATOM 1461 N N . THR A 1 185 ? -4.021 -11.657 4.153 1.00 86.12 185 THR A N 1
ATOM 1462 C CA . THR A 1 185 ? -4.034 -12.006 2.727 1.00 86.12 185 THR A CA 1
ATOM 1463 C C . THR A 1 185 ? -5.272 -11.387 2.096 1.00 86.12 185 THR A C 1
ATOM 1465 O O . THR A 1 185 ? -6.384 -11.864 2.303 1.00 86.12 185 THR A O 1
ATOM 1468 N N . ILE A 1 186 ? -5.089 -10.304 1.342 1.00 86.94 186 ILE A N 1
ATOM 1469 C CA . ILE A 1 186 ? -6.202 -9.634 0.664 1.00 86.94 186 ILE A CA 1
ATOM 1470 C C . ILE A 1 186 ? -6.786 -10.558 -0.403 1.00 86.94 186 ILE A C 1
ATOM 1472 O O . ILE A 1 186 ? -6.039 -11.183 -1.156 1.00 86.94 186 ILE A O 1
ATOM 1476 N N . ASN A 1 187 ? -8.116 -10.602 -0.486 1.00 82.00 187 ASN A N 1
ATOM 1477 C CA . ASN A 1 187 ? -8.860 -11.426 -1.438 1.00 82.00 187 ASN A CA 1
ATOM 1478 C C . ASN A 1 187 ? -8.529 -12.918 -1.311 1.00 82.00 187 ASN A C 1
ATOM 1480 O O . ASN A 1 187 ? -8.455 -13.639 -2.309 1.00 82.00 187 ASN A O 1
ATOM 1484 N N . ALA A 1 188 ? -8.344 -13.393 -0.076 1.00 86.31 188 ALA A N 1
ATOM 1485 C CA . ALA A 1 188 ? -8.359 -14.823 0.185 1.00 86.31 188 ALA A CA 1
ATOM 1486 C C . ALA A 1 188 ? -9.674 -15.429 -0.342 1.00 86.31 188 ALA A C 1
ATOM 1488 O O . ALA A 1 188 ? -10.716 -14.772 -0.366 1.00 86.31 188 ALA A O 1
ATOM 1489 N N . VAL A 1 189 ? -9.637 -16.692 -0.769 1.00 90.50 189 VAL A N 1
ATOM 1490 C CA . VAL A 1 189 ? -10.857 -17.397 -1.186 1.00 90.50 189 VAL A CA 1
ATOM 1491 C C . VAL A 1 189 ? -11.845 -17.370 -0.023 1.00 90.50 189 VAL A C 1
ATOM 1493 O O . VAL A 1 189 ? -11.459 -17.658 1.109 1.00 90.50 189 VAL A O 1
ATOM 1496 N N . SER A 1 190 ? -13.103 -17.019 -0.282 1.00 91.12 190 SER A N 1
ATOM 1497 C CA . SER A 1 190 ? -14.128 -16.957 0.758 1.00 91.12 190 SER A CA 1
ATOM 1498 C C . SER A 1 190 ? -14.350 -18.318 1.420 1.00 91.12 190 SER A C 1
ATOM 1500 O O . SER A 1 190 ? -14.305 -19.363 0.769 1.00 91.12 190 SER A O 1
ATOM 1502 N N . GLY A 1 191 ? -14.551 -18.297 2.736 1.00 91.31 191 GLY A N 1
ATOM 1503 C CA . GLY A 1 191 ? -14.692 -19.494 3.554 1.00 91.31 191 GLY A CA 1
ATOM 1504 C C . GLY A 1 191 ? -16.136 -19.933 3.768 1.00 91.31 191 GLY A C 1
ATOM 1505 O O . GLY A 1 191 ? -17.079 -19.440 3.146 1.00 91.31 191 GLY A O 1
ATOM 1506 N N . ARG A 1 192 ? -16.314 -20.874 4.696 1.00 94.38 192 ARG A N 1
ATOM 1507 C CA . ARG A 1 192 ? -17.616 -21.474 5.026 1.00 94.38 192 ARG A CA 1
ATOM 1508 C C . ARG A 1 192 ? -18.565 -20.472 5.677 1.00 94.38 192 ARG A C 1
ATOM 1510 O O . ARG A 1 192 ? -19.779 -20.641 5.588 1.00 94.38 192 ARG A O 1
ATOM 1517 N N . SER A 1 193 ? -18.035 -19.434 6.322 1.00 96.00 193 SER A N 1
ATOM 1518 C CA . SER A 1 193 ? -18.844 -18.436 7.031 1.00 96.00 193 SER A CA 1
ATOM 1519 C C . SER A 1 193 ? -19.287 -17.273 6.143 1.00 96.00 193 SER A C 1
ATOM 1521 O O . SER A 1 193 ? -20.038 -16.422 6.617 1.00 96.00 193 SER A O 1
ATOM 1523 N N . HIS A 1 194 ? -18.880 -17.238 4.867 1.00 95.38 194 HIS A N 1
ATOM 1524 C CA . HIS A 1 194 ? -19.122 -16.105 3.968 1.00 95.38 194 HIS A CA 1
ATOM 1525 C C . HIS A 1 194 ? -20.596 -15.679 3.913 1.00 95.38 194 HIS A C 1
ATOM 1527 O O . HIS A 1 194 ? -20.904 -14.501 4.049 1.00 95.38 194 HIS A O 1
ATOM 1533 N N . TYR A 1 195 ? -21.524 -16.635 3.814 1.00 94.81 195 TYR A N 1
ATOM 1534 C CA . TYR A 1 195 ? -22.957 -16.329 3.774 1.00 94.81 195 TYR A CA 1
ATOM 1535 C C . TYR A 1 195 ? -23.463 -15.631 5.051 1.00 94.81 195 TYR A C 1
ATOM 1537 O O . TYR A 1 195 ? -24.247 -14.688 4.981 1.00 94.81 195 TYR A O 1
ATOM 1545 N N . LYS A 1 196 ? -22.983 -16.043 6.233 1.00 94.62 196 LYS A N 1
ATOM 1546 C CA . LYS A 1 196 ? -23.337 -15.387 7.505 1.00 94.62 196 LYS A CA 1
ATOM 1547 C C . LYS A 1 196 ? -22.740 -13.984 7.601 1.00 94.62 196 LYS A C 1
ATOM 1549 O O . LYS A 1 196 ? -23.379 -13.078 8.129 1.00 94.62 196 LYS A O 1
ATOM 1554 N N . VAL A 1 197 ? -21.523 -13.808 7.093 1.00 95.88 197 VAL A N 1
ATOM 1555 C CA . VAL A 1 197 ? -20.850 -12.504 7.024 1.00 95.88 197 VAL A CA 1
ATOM 1556 C C . VAL A 1 197 ? -21.628 -11.556 6.117 1.00 95.88 197 VAL A C 1
ATOM 1558 O O . VAL A 1 197 ? -21.889 -10.424 6.511 1.00 95.88 197 VAL A O 1
ATOM 1561 N N . GLU A 1 198 ? -22.067 -12.033 4.952 1.00 95.12 198 GLU A N 1
ATOM 1562 C CA . GLU A 1 198 ? -22.908 -11.274 4.026 1.00 95.12 198 GLU A CA 1
ATOM 1563 C C . GLU A 1 198 ? -24.227 -10.854 4.679 1.00 95.12 198 GLU A C 1
ATOM 1565 O O . GLU A 1 198 ? -24.592 -9.683 4.616 1.00 95.12 198 GLU A O 1
ATOM 1570 N N . GLN A 1 199 ? -24.914 -11.768 5.375 1.00 92.75 199 GLN A N 1
ATOM 1571 C CA . GLN A 1 199 ? -26.115 -11.423 6.142 1.00 92.75 199 GLN A CA 1
ATOM 1572 C C . GLN A 1 199 ? -25.832 -10.349 7.202 1.00 92.75 199 GLN A C 1
ATOM 1574 O O . GLN A 1 199 ? -26.544 -9.355 7.268 1.00 92.75 199 GLN A O 1
ATOM 1579 N N . SER A 1 200 ? -24.759 -10.502 7.979 1.00 91.12 200 SER A N 1
ATOM 1580 C CA . SER A 1 200 ? -24.340 -9.542 9.010 1.00 91.12 200 SER A CA 1
ATOM 1581 C C . SER A 1 200 ? -23.970 -8.159 8.446 1.00 91.12 200 SER A C 1
ATOM 1583 O O . SER A 1 200 ? -24.093 -7.145 9.142 1.00 91.12 200 SER A O 1
ATOM 1585 N N . ALA A 1 201 ? -23.490 -8.099 7.203 1.00 93.81 201 ALA A N 1
ATOM 1586 C CA . ALA A 1 201 ? -23.145 -6.854 6.526 1.00 93.81 201 ALA A CA 1
ATOM 1587 C C . ALA A 1 201 ? -24.376 -6.109 5.984 1.00 93.81 201 ALA A C 1
ATOM 1589 O O . ALA A 1 201 ? -24.317 -4.894 5.835 1.00 93.81 201 ALA A O 1
ATOM 1590 N N . ARG A 1 202 ? -25.511 -6.787 5.757 1.00 91.19 202 ARG A N 1
ATOM 1591 C CA . ARG A 1 202 ? -26.765 -6.137 5.319 1.00 91.19 202 ARG A CA 1
ATOM 1592 C C . ARG A 1 202 ? -27.327 -5.152 6.348 1.00 91.19 202 ARG A C 1
ATOM 1594 O O . ARG A 1 202 ? -28.058 -4.249 5.965 1.00 91.19 202 ARG A O 1
ATOM 1601 N N . ASP A 1 203 ? -26.939 -5.285 7.616 1.00 89.31 203 ASP A N 1
ATOM 1602 C CA . ASP A 1 203 ? -27.286 -4.340 8.688 1.00 89.31 203 ASP A CA 1
ATOM 1603 C C . ASP A 1 203 ? -26.394 -3.081 8.703 1.00 89.31 203 ASP A C 1
ATOM 1605 O O . ASP A 1 203 ? -26.399 -2.325 9.677 1.00 89.31 203 ASP A O 1
ATOM 1609 N N . MET A 1 204 ? -25.496 -2.909 7.732 1.00 92.19 204 MET A N 1
ATOM 1610 C CA . MET A 1 204 ? -24.699 -1.686 7.609 1.00 92.19 204 MET A CA 1
ATOM 1611 C C . MET A 1 204 ? -25.532 -0.564 6.998 1.00 92.19 204 MET A C 1
ATOM 1613 O O . MET A 1 204 ? -26.490 -0.808 6.267 1.00 92.19 204 MET A O 1
ATOM 1617 N N . ALA A 1 205 ? -25.135 0.683 7.244 1.00 88.62 205 ALA A N 1
ATOM 1618 C CA . ALA A 1 205 ? -25.829 1.868 6.735 1.00 88.62 205 ALA A CA 1
ATOM 1619 C C . ALA A 1 205 ? -25.674 2.094 5.208 1.00 88.62 205 ALA A C 1
ATOM 1621 O O . ALA A 1 205 ? -25.793 3.225 4.738 1.00 88.62 205 ALA A O 1
ATOM 1622 N N . CYS A 1 206 ? -25.393 1.051 4.417 1.00 89.94 206 CYS A N 1
ATOM 1623 C CA . CYS A 1 206 ? -25.271 1.139 2.965 1.00 89.94 206 CYS A CA 1
ATOM 1624 C C . CYS A 1 206 ? -25.955 -0.027 2.241 1.00 89.94 206 CYS A C 1
ATOM 1626 O O . CYS A 1 206 ? -26.077 -1.132 2.763 1.00 89.94 206 CYS A O 1
ATOM 1628 N N . SER A 1 207 ? -26.401 0.225 1.008 1.00 86.38 207 SER A N 1
ATOM 1629 C CA . SER A 1 207 ? -27.182 -0.733 0.214 1.00 86.38 207 SER A CA 1
ATOM 1630 C C . SER A 1 207 ? -26.367 -1.914 -0.320 1.00 86.38 207 SER A C 1
ATOM 1632 O O . SER A 1 207 ? -26.938 -2.965 -0.605 1.00 86.38 207 SER A O 1
ATOM 1634 N N . SER A 1 208 ? -25.052 -1.749 -0.479 1.00 89.38 208 SER A N 1
ATOM 1635 C CA . SER A 1 208 ? -24.169 -2.762 -1.061 1.00 89.38 208 SER A CA 1
ATOM 1636 C C . SER A 1 208 ? -22.762 -2.687 -0.452 1.00 89.38 208 SER A C 1
ATOM 1638 O O . SER A 1 208 ? -21.860 -2.124 -1.078 1.00 89.38 208 SER A O 1
ATOM 1640 N N . PRO A 1 209 ? -22.548 -3.235 0.757 1.00 93.44 209 PRO A N 1
ATOM 1641 C CA . PRO A 1 209 ? -21.226 -3.261 1.377 1.00 93.44 209 PRO A CA 1
ATOM 1642 C C . PRO A 1 209 ? -20.244 -4.098 0.548 1.00 93.44 209 PRO A C 1
ATOM 1644 O O . PRO A 1 209 ? -20.560 -5.211 0.123 1.00 93.44 209 PRO A O 1
ATOM 1647 N N . LYS A 1 210 ? -19.022 -3.588 0.353 1.00 93.81 210 LYS A N 1
ATOM 1648 C CA . LYS A 1 210 ? -17.929 -4.364 -0.247 1.00 93.81 210 LYS A CA 1
ATOM 1649 C C . LYS A 1 210 ? -17.394 -5.334 0.802 1.00 93.81 210 LYS A C 1
ATOM 1651 O O . LYS A 1 210 ? -16.862 -4.906 1.825 1.00 93.81 210 LYS A O 1
ATOM 1656 N N . LEU A 1 211 ? -17.528 -6.632 0.544 1.00 94.75 211 LEU A N 1
ATOM 1657 C CA . LEU A 1 211 ? -16.946 -7.680 1.378 1.00 94.75 211 LEU A CA 1
ATOM 1658 C C . LEU A 1 211 ? -15.578 -8.093 0.844 1.00 94.75 211 LEU A C 1
ATOM 1660 O O . LEU A 1 211 ? -15.436 -8.430 -0.329 1.00 94.75 211 LEU A O 1
ATOM 1664 N N . ILE A 1 212 ? -14.582 -8.108 1.725 1.00 94.25 212 ILE A N 1
ATOM 1665 C CA . ILE A 1 212 ? -13.225 -8.561 1.423 1.00 94.25 212 ILE A CA 1
ATOM 1666 C C . ILE A 1 212 ? -12.858 -9.656 2.416 1.00 94.25 212 ILE A C 1
ATOM 1668 O O . ILE A 1 212 ? -12.990 -9.483 3.625 1.00 94.25 212 ILE A O 1
ATOM 1672 N N . THR A 1 213 ? -12.391 -10.797 1.914 1.00 94.12 213 THR A N 1
ATOM 1673 C CA . THR A 1 213 ? -11.878 -11.873 2.771 1.00 94.12 213 THR A CA 1
ATOM 1674 C C . THR A 1 213 ? -10.387 -11.645 3.010 1.00 94.12 213 THR A C 1
ATOM 1676 O O . THR A 1 213 ? -9.611 -11.554 2.058 1.00 94.12 213 THR A O 1
ATOM 1679 N N . PHE A 1 214 ? -9.993 -11.555 4.278 1.00 91.62 214 PHE A N 1
ATOM 1680 C CA . PHE A 1 214 ? -8.628 -11.254 4.720 1.00 91.62 214 PHE A CA 1
ATOM 1681 C C . PHE A 1 214 ? -7.868 -12.477 5.242 1.00 91.62 214 PHE A C 1
ATOM 1683 O O . PHE A 1 214 ? -6.640 -12.550 5.161 1.00 91.62 214 PHE A O 1
ATOM 1690 N N . LYS A 1 215 ? -8.594 -13.447 5.800 1.00 91.12 215 LYS A N 1
ATOM 1691 C CA . LYS A 1 215 ? -8.054 -14.725 6.270 1.00 91.12 215 LYS A CA 1
ATOM 1692 C C . LYS A 1 215 ? -9.116 -15.795 6.070 1.00 91.12 215 LYS A C 1
ATOM 1694 O O . LYS A 1 215 ? -10.257 -15.610 6.478 1.00 91.12 215 LYS A O 1
ATOM 1699 N N . ASN A 1 216 ? -8.735 -16.917 5.475 1.00 91.31 216 ASN A N 1
ATOM 1700 C CA . ASN A 1 216 ? -9.560 -18.120 5.426 1.00 91.31 216 ASN A CA 1
ATOM 1701 C C . ASN A 1 216 ? -8.678 -19.324 5.769 1.00 91.31 216 ASN A C 1
ATOM 1703 O O . ASN A 1 216 ? -8.063 -19.935 4.898 1.00 91.31 216 ASN A O 1
ATOM 1707 N N . GLN A 1 217 ? -8.555 -19.602 7.065 1.00 90.00 217 GLN A N 1
ATOM 1708 C CA . GLN A 1 217 ? -7.777 -20.706 7.616 1.00 90.00 217 GLN A CA 1
ATOM 1709 C C . GLN A 1 217 ? -8.654 -21.438 8.626 1.00 90.00 217 GLN A C 1
ATOM 1711 O O . GLN A 1 217 ? -8.567 -21.183 9.830 1.00 90.00 217 GLN A O 1
ATOM 1716 N N . TRP A 1 218 ? -9.532 -22.311 8.119 1.00 88.31 218 TRP A N 1
ATOM 1717 C CA . TRP A 1 218 ? -10.475 -23.065 8.946 1.00 88.31 218 TRP A CA 1
ATOM 1718 C C . TRP A 1 218 ? -9.766 -23.682 10.170 1.00 88.31 218 TRP A C 1
ATOM 1720 O O . TRP A 1 218 ? -8.745 -24.349 9.991 1.00 88.31 218 TRP A O 1
ATOM 1730 N N . PRO A 1 219 ? -10.275 -23.468 11.399 1.00 92.75 219 PRO A N 1
ATOM 1731 C CA . PRO A 1 219 ? -11.610 -22.955 11.737 1.00 92.75 219 PRO A CA 1
ATOM 1732 C C . PRO A 1 219 ? -11.754 -21.427 11.810 1.00 92.75 219 PRO A C 1
ATOM 1734 O O . PRO A 1 219 ? -12.843 -20.952 12.126 1.00 92.75 219 PRO A O 1
ATOM 1737 N N . THR A 1 220 ? -10.697 -20.664 11.531 1.00 93.69 220 THR A N 1
ATOM 1738 C CA . THR A 1 220 ? -10.670 -19.199 11.646 1.00 93.69 220 THR A CA 1
ATOM 1739 C C . THR A 1 220 ? -10.828 -18.501 10.297 1.00 93.69 220 THR A C 1
ATOM 1741 O O . THR A 1 220 ? -10.131 -18.795 9.325 1.00 93.69 220 THR A O 1
ATOM 1744 N N . GLU A 1 221 ? -11.723 -17.524 10.236 1.00 95.06 221 GLU A N 1
ATOM 1745 C CA . GLU A 1 221 ? -11.936 -16.694 9.054 1.00 95.06 221 GLU A CA 1
ATOM 1746 C C . GLU A 1 221 ? -12.042 -15.221 9.472 1.00 95.06 221 GLU A C 1
ATOM 1748 O O . GLU A 1 221 ? -12.549 -14.907 10.550 1.00 95.06 221 GLU A O 1
ATOM 1753 N N . VAL A 1 222 ? -11.539 -14.306 8.645 1.00 95.25 222 VAL A N 1
ATOM 1754 C CA . VAL A 1 222 ? -11.579 -12.858 8.895 1.00 95.25 222 VAL A CA 1
ATOM 1755 C C . VAL A 1 222 ? -12.006 -12.149 7.624 1.00 95.25 222 VAL A C 1
ATOM 1757 O O . VAL A 1 222 ? -11.441 -12.382 6.553 1.00 95.25 222 VAL A O 1
ATOM 1760 N 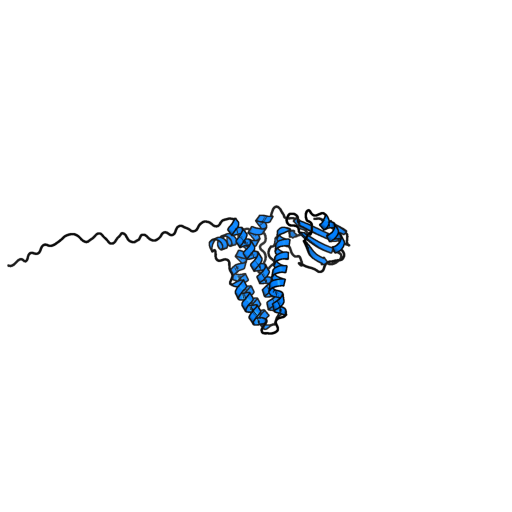N . TYR A 1 223 ? -12.985 -11.265 7.764 1.00 96.12 223 TYR A N 1
ATOM 1761 C CA . TYR A 1 223 ? -13.591 -10.504 6.685 1.00 96.12 223 TYR A CA 1
ATOM 1762 C C . TYR A 1 223 ? -13.645 -9.024 7.054 1.00 96.12 223 TYR A C 1
ATOM 1764 O O . TYR A 1 223 ? -13.870 -8.677 8.211 1.00 96.12 223 TYR A O 1
ATOM 1772 N N . GLY A 1 224 ? -13.476 -8.155 6.066 1.00 95.50 224 GLY A N 1
ATOM 1773 C CA . GLY A 1 224 ? -13.824 -6.744 6.159 1.00 95.50 224 GLY A CA 1
ATOM 1774 C C . GLY A 1 224 ? -15.102 -6.472 5.384 1.00 95.50 224 GLY A C 1
ATOM 1775 O O . GLY A 1 224 ? -15.252 -6.950 4.260 1.00 95.50 224 GLY A O 1
ATOM 1776 N N . ALA A 1 225 ? -16.005 -5.702 5.976 1.00 95.81 225 ALA A N 1
ATOM 1777 C CA . ALA A 1 225 ? -17.161 -5.142 5.296 1.00 95.81 225 ALA A CA 1
ATOM 1778 C C . ALA A 1 225 ? -17.008 -3.622 5.233 1.00 95.81 225 ALA A C 1
ATOM 1780 O O . ALA A 1 225 ? -16.818 -2.980 6.267 1.00 95.81 225 ALA A O 1
ATOM 1781 N N . PHE A 1 226 ? -17.071 -3.057 4.029 1.00 94.88 226 PHE A N 1
ATOM 1782 C CA . PHE A 1 226 ? -16.771 -1.649 3.782 1.00 94.88 226 PHE A CA 1
ATOM 1783 C C . PHE A 1 226 ? -17.942 -0.926 3.110 1.00 94.88 226 PHE A C 1
ATOM 1785 O O . PHE A 1 226 ? -18.380 -1.314 2.026 1.00 94.88 226 PHE A O 1
ATOM 1792 N N . CYS A 1 227 ? -18.399 0.155 3.739 1.00 92.56 227 CYS A N 1
ATOM 1793 C CA . CYS A 1 227 ? -19.243 1.203 3.170 1.00 92.56 227 CYS A CA 1
ATOM 1794 C C . CYS A 1 227 ? -18.470 2.537 3.149 1.00 92.56 227 CYS A C 1
ATOM 1796 O O . CYS A 1 227 ? -17.363 2.644 3.675 1.00 92.56 227 CYS A O 1
ATOM 1798 N N . ASP A 1 228 ? -19.053 3.591 2.581 1.00 86.88 228 ASP A N 1
ATOM 1799 C CA . ASP A 1 228 ? -18.416 4.916 2.579 1.00 86.88 228 ASP A CA 1
ATOM 1800 C C . ASP A 1 228 ? -18.308 5.529 3.979 1.00 86.88 228 ASP A C 1
ATOM 1802 O O . ASP A 1 228 ? -17.306 6.163 4.292 1.00 86.88 228 ASP A O 1
ATOM 1806 N N . THR A 1 229 ? -19.299 5.287 4.837 1.00 86.50 229 THR A N 1
ATOM 1807 C CA . THR A 1 229 ? -19.397 5.885 6.178 1.00 86.50 229 THR A CA 1
ATOM 1808 C C . THR A 1 229 ? -19.167 4.901 7.323 1.00 86.50 229 THR A C 1
ATOM 1810 O O . THR A 1 229 ? -19.056 5.320 8.470 1.00 86.50 229 THR A O 1
ATOM 1813 N N . GLU A 1 230 ? -19.111 3.599 7.038 1.00 90.50 230 GLU A N 1
ATOM 1814 C CA . GLU A 1 230 ? -19.038 2.551 8.056 1.00 90.50 230 GLU A CA 1
ATOM 1815 C C . GLU A 1 230 ? -18.179 1.384 7.571 1.00 90.50 230 GLU A C 1
ATOM 1817 O O . GLU A 1 230 ? -18.393 0.866 6.473 1.00 90.50 230 GLU A O 1
ATOM 1822 N N . HIS A 1 231 ? -17.254 0.916 8.410 1.00 92.94 231 HIS A N 1
ATOM 1823 C CA . HIS A 1 231 ? -16.478 -0.301 8.170 1.00 92.94 231 HIS A CA 1
ATOM 1824 C C . HIS A 1 231 ? -16.612 -1.239 9.363 1.00 92.94 231 HIS A C 1
ATOM 1826 O O . HIS A 1 231 ? -16.693 -0.792 10.504 1.00 92.94 231 HIS A O 1
ATOM 1832 N N . ARG A 1 232 ? -16.622 -2.546 9.107 1.00 93.94 232 ARG A N 1
ATOM 1833 C CA . ARG A 1 232 ? -16.676 -3.571 10.154 1.00 93.94 232 ARG A CA 1
ATOM 1834 C C . ARG A 1 232 ? -15.639 -4.646 9.881 1.00 93.94 232 ARG A C 1
ATOM 1836 O O . ARG A 1 232 ? -15.551 -5.146 8.757 1.00 93.94 232 ARG A O 1
ATOM 1843 N N . LEU A 1 233 ? -14.896 -5.035 10.912 1.00 94.88 233 LEU A N 1
ATOM 1844 C CA . LEU A 1 233 ? -14.100 -6.257 10.884 1.00 94.88 233 LEU A CA 1
ATOM 1845 C C . LEU A 1 233 ? -14.951 -7.389 11.460 1.00 94.88 233 LEU A C 1
ATOM 1847 O O . LEU A 1 233 ? -15.582 -7.245 12.506 1.00 94.88 233 LEU A O 1
ATOM 1851 N N . ILE A 1 234 ? -15.010 -8.516 10.761 1.00 95.81 234 ILE A N 1
ATOM 1852 C CA . ILE A 1 234 ? -15.818 -9.667 11.153 1.00 95.81 234 ILE A CA 1
ATOM 1853 C C . ILE A 1 234 ? -14.893 -10.869 11.258 1.00 95.81 234 ILE A C 1
ATOM 1855 O O . ILE A 1 234 ? -14.315 -11.315 10.269 1.00 95.81 234 ILE A O 1
ATOM 1859 N N . SER A 1 235 ? -14.758 -11.401 12.468 1.00 95.31 235 SER A N 1
ATOM 1860 C CA . SER A 1 235 ? -13.990 -12.613 12.736 1.00 95.31 235 SER A CA 1
ATOM 1861 C C . SER A 1 235 ? -14.951 -13.766 12.982 1.00 95.31 235 SER A C 1
ATOM 1863 O O . SER A 1 235 ? -15.883 -13.639 13.774 1.00 95.31 235 SER A O 1
ATOM 1865 N N . CYS A 1 236 ? -14.736 -14.884 12.298 1.00 96.12 236 CYS A N 1
ATOM 1866 C CA . CYS A 1 236 ? -15.510 -16.098 12.477 1.00 96.12 236 CYS A CA 1
ATOM 1867 C C . CYS A 1 236 ? -14.617 -17.230 12.979 1.00 96.12 236 CYS A C 1
ATOM 1869 O O . CYS A 1 236 ? -13.525 -17.452 12.457 1.00 96.12 236 CYS A O 1
ATOM 1871 N N . GLU A 1 237 ? -15.111 -17.972 13.963 1.00 96.00 237 GLU A N 1
ATOM 1872 C CA . GLU A 1 237 ? -14.475 -19.179 14.476 1.00 96.00 237 GLU A CA 1
ATOM 1873 C C . GLU A 1 237 ? -15.502 -20.310 14.486 1.00 96.00 237 GLU A C 1
ATOM 1875 O O . GLU A 1 237 ? -16.602 -20.153 15.021 1.00 96.00 237 GLU A O 1
ATOM 1880 N N . TRP A 1 238 ? -15.188 -21.432 13.836 1.00 93.44 238 TRP A N 1
ATOM 1881 C CA . TRP A 1 238 ? -16.114 -22.564 13.690 1.00 93.44 238 TRP A CA 1
ATOM 1882 C C . TRP A 1 238 ? -17.484 -22.165 13.104 1.00 93.44 238 TRP A C 1
ATOM 1884 O O . TRP A 1 238 ? -18.518 -22.746 13.428 1.00 93.44 238 TRP A O 1
ATOM 1894 N N . GLY A 1 239 ? -17.511 -21.148 12.236 1.00 90.94 239 GLY A N 1
ATOM 1895 C CA . GLY A 1 239 ? -18.745 -20.623 11.644 1.00 90.94 239 GLY A CA 1
ATOM 1896 C C . GLY A 1 239 ? -19.574 -19.714 12.559 1.00 90.94 239 GLY A C 1
ATOM 1897 O O . GLY A 1 239 ? -20.676 -19.318 12.166 1.00 90.94 239 GLY A O 1
ATOM 1898 N N . ASN A 1 240 ? -19.083 -19.376 13.753 1.00 94.38 240 ASN A N 1
ATOM 1899 C CA . ASN A 1 240 ? -19.666 -18.363 14.630 1.00 94.38 240 ASN A CA 1
ATOM 1900 C C . ASN A 1 240 ? -18.941 -17.038 14.416 1.00 94.38 240 ASN A C 1
ATOM 1902 O O . ASN A 1 240 ? -17.741 -16.949 14.658 1.00 94.38 240 ASN A O 1
ATOM 1906 N N . CYS A 1 241 ? -19.663 -16.023 13.947 1.00 95.50 241 CYS A N 1
ATOM 1907 C CA . CYS A 1 241 ? -19.087 -14.741 13.560 1.00 95.50 241 CYS A CA 1
ATOM 1908 C C . CYS A 1 241 ? -19.373 -13.657 14.598 1.00 95.50 241 CYS A C 1
ATOM 1910 O O . CYS A 1 241 ? -20.497 -13.542 15.086 1.00 95.50 241 CYS A O 1
ATOM 1912 N N . LYS A 1 242 ? -18.363 -12.834 14.880 1.00 94.50 242 LYS A N 1
ATOM 1913 C CA . LYS A 1 242 ? -18.443 -11.648 15.735 1.00 94.50 242 LYS A CA 1
ATOM 1914 C C . LYS A 1 242 ? -17.978 -10.409 14.971 1.00 94.50 242 LYS A C 1
ATOM 1916 O O . LYS A 1 242 ? -16.987 -10.466 14.242 1.00 94.50 242 LYS A O 1
ATOM 1921 N N . LYS A 1 243 ? -18.713 -9.310 15.146 1.00 92.62 243 LYS A N 1
ATOM 1922 C CA . LYS A 1 243 ? -18.321 -7.962 14.713 1.00 92.62 243 LYS A CA 1
ATOM 1923 C C . LYS A 1 243 ? -17.321 -7.427 15.746 1.00 92.62 243 LYS A C 1
ATOM 1925 O O . LYS A 1 243 ? -17.537 -7.648 16.940 1.00 92.62 243 LYS A O 1
ATOM 1930 N N . LEU A 1 244 ? -16.241 -6.805 15.289 1.00 88.06 244 LEU A N 1
ATOM 1931 C CA . LEU A 1 244 ? -15.190 -6.210 16.117 1.00 88.06 244 LEU A CA 1
ATOM 1932 C C . LEU A 1 244 ? -15.218 -4.689 16.009 1.00 88.06 244 LEU A C 1
ATOM 1934 O O . LEU A 1 244 ? -15.549 -4.203 14.902 1.00 88.06 244 LEU A O 1
#

Secondary structure (DSSP, 8-state):
-------------S-SSS------PPPPPPPPHHHHHHHHHHHHHHHHHHHHHHHHHHTT-HHHHHHHHHHHHHHHHHHHHHHHHHHHHHHHHTGGGEEEETTEEEEHHHHHHHHHHHHHHHHHHTTGGG--S-HHHHHHHHHHHHHH-----HHHHHHHHHHHTT-SSPPPTT--SSGGGTT--TTPPP-TTHHHHHHHHTTSSSSSPEEEEEEEETTEEEEEEE-SS-EEEEEEETTEEEE-